Protein AF-A0A182EKR7-F1 (afdb_monomer_lite)

InterPro domains:
  IPR007258 Vps52 [PTHR14190] (17-186)
  IPR048319 Vps52, coiled-coil domain [PF04129] (52-185)

Sequence (216 aa):
MKDDYDIVDNTDDIGLDDISVRKAFESGIDLRQYSAELQEELRAAHLLAVKDCIDQAEKLAELHEEITSCDDAFAQLEEMLRSFQSELGTISSDMKRLQQQSIDISQQLQNRQKIRGELSQFVDDMVVSQNMIEAIVERDVGEREFLEQLHELQHKLQFLKAQEFRDAKATSDVHDVIENLKYKAGHGEDKRVATFKDFFFQKAVDKLSNSTRSTS

Foldseek 3Di:
DDDDDDDPPPPPPDDPVVVVVVVCVVVVHDVVVVVVVVVVVVVVVVVVVVVVVVVVVVVVVVVVVVVVVVVVVVVVVVVVVVVVVVVVVVVVVVVVVVVVVVVVVVVVVVVVVVVCVVVVVVCVLLDDDPQLVCLLQPPDPPDPSVVVSVVSLVSSVVVLVVCVVVPDVSSVVRVVVSVVSVVSNVVSVVVVVVVVVVVVVVVVVVVVVVVVVVPD

pLDDT: mean 79.97, std 15.48, range [40.38, 98.06]

Secondary structure (DSSP, 8-state):
-------------SSHHHHHHHHHHHTT--HHHHHHHHHHHHHHHHHHHHHHHHHHHHHHHHHHHHHHHHHHHHHHHHHHHHHHHHHHHHHHHHHHHHHHHHHHHHHHHHHHHHHHHHHHHHHHHHPPPHHHHHHHHHS-TTSHHHHHHHHHHHHHHHHHHHHTTS--HHHHHHHHHHHHHHHHHHHHHHHHHHHHHHHHHHHHHHHHHHHHTT--

Structure (mmCIF, N/CA/C/O backbone):
data_AF-A0A182EKR7-F1
#
_entry.id   AF-A0A182EKR7-F1
#
loop_
_atom_site.group_PDB
_atom_site.id
_atom_site.type_symbol
_atom_site.label_atom_id
_atom_site.label_alt_id
_atom_site.label_comp_id
_atom_site.label_asym_id
_atom_site.label_entity_id
_atom_site.label_seq_id
_atom_site.pdbx_PDB_ins_code
_atom_site.Cartn_x
_atom_site.Cartn_y
_atom_site.Cartn_z
_atom_site.occupancy
_atom_site.B_iso_or_equiv
_atom_site.auth_seq_id
_atom_site.auth_comp_id
_atom_site.auth_asym_id
_atom_site.auth_atom_id
_atom_site.pdbx_PDB_model_num
ATOM 1 N N . MET A 1 1 ? 14.381 34.818 -42.880 1.00 40.38 1 MET A N 1
ATOM 2 C CA . MET A 1 1 ? 15.710 35.342 -43.241 1.00 40.38 1 MET A CA 1
ATOM 3 C C . MET A 1 1 ? 16.137 34.603 -44.486 1.00 40.38 1 MET A C 1
ATOM 5 O O . MET A 1 1 ? 15.873 33.412 -44.583 1.00 40.38 1 MET A O 1
ATOM 9 N N . LYS A 1 2 ? 16.569 35.363 -45.482 1.00 44.94 2 LYS A N 1
ATOM 10 C CA . LYS A 1 2 ? 16.842 34.938 -46.847 1.00 44.94 2 LYS A CA 1
ATOM 11 C C . LYS A 1 2 ? 18.324 35.224 -47.007 1.00 44.94 2 LYS A C 1
ATOM 13 O O . LYS A 1 2 ? 18.677 36.394 -47.079 1.00 44.94 2 LYS A O 1
ATOM 18 N N . ASP A 1 3 ? 19.139 34.185 -46.915 1.00 50.53 3 ASP A N 1
ATOM 19 C CA . ASP A 1 3 ? 20.584 34.322 -47.017 1.00 50.53 3 ASP A CA 1
ATOM 20 C C . ASP A 1 3 ? 20.975 33.922 -48.438 1.00 50.53 3 ASP A C 1
ATOM 22 O O . ASP A 1 3 ? 20.971 32.747 -48.809 1.00 50.53 3 ASP A O 1
ATOM 26 N N . ASP A 1 4 ? 21.196 34.960 -49.244 1.00 46.59 4 ASP A N 1
ATOM 27 C CA . ASP A 1 4 ? 21.874 34.906 -50.530 1.00 46.59 4 ASP A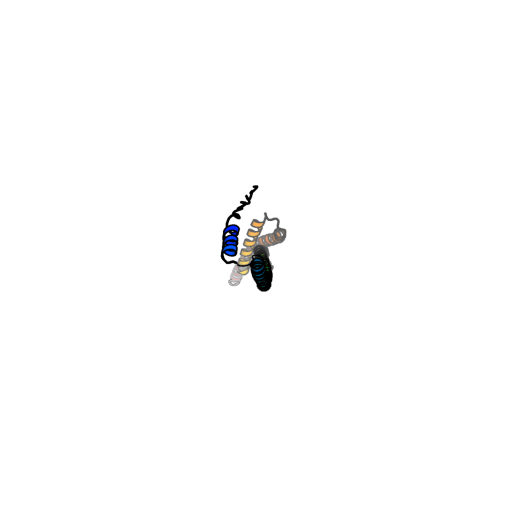 CA 1
ATOM 28 C C . ASP A 1 4 ? 23.328 34.477 -50.280 1.00 46.59 4 ASP A C 1
ATOM 30 O O . ASP A 1 4 ? 24.072 35.154 -49.569 1.00 46.59 4 ASP A O 1
ATOM 34 N N . TYR A 1 5 ? 23.737 33.348 -50.854 1.00 54.50 5 TYR A N 1
ATOM 35 C CA . TYR A 1 5 ? 25.151 33.025 -51.017 1.00 54.50 5 TYR A CA 1
ATOM 36 C C . TYR A 1 5 ? 25.576 33.476 -52.414 1.00 54.50 5 TYR A C 1
ATOM 38 O O . TYR A 1 5 ? 25.227 32.842 -53.411 1.00 54.50 5 TYR A O 1
ATOM 46 N N . ASP A 1 6 ? 26.322 34.580 -52.468 1.00 50.03 6 ASP A N 1
ATOM 47 C CA . ASP A 1 6 ? 27.056 35.024 -53.651 1.00 50.03 6 ASP A CA 1
ATOM 48 C C . ASP A 1 6 ? 28.075 33.949 -54.054 1.00 50.03 6 ASP A C 1
ATOM 50 O O . ASP A 1 6 ? 29.050 33.678 -53.349 1.00 50.03 6 ASP A O 1
ATOM 54 N N . ILE A 1 7 ? 27.849 33.333 -55.213 1.00 53.59 7 ILE A N 1
ATOM 55 C CA . ILE A 1 7 ? 28.855 32.529 -55.902 1.00 53.59 7 ILE A CA 1
ATOM 56 C C . ILE A 1 7 ? 29.824 33.521 -56.547 1.00 53.59 7 ILE A C 1
ATOM 58 O O . ILE A 1 7 ? 29.503 34.157 -57.549 1.00 53.59 7 ILE A O 1
ATOM 62 N N . VAL A 1 8 ? 31.002 33.673 -55.945 1.00 51.41 8 VAL A N 1
ATOM 63 C CA . VAL A 1 8 ? 32.121 34.395 -56.552 1.00 51.41 8 VAL A CA 1
ATOM 64 C C . VAL A 1 8 ? 32.646 33.544 -57.705 1.00 51.41 8 VAL A C 1
ATOM 66 O O . VAL A 1 8 ? 33.338 32.547 -57.499 1.00 51.41 8 VAL A O 1
ATOM 69 N N . ASP A 1 9 ? 32.276 33.940 -58.918 1.00 45.41 9 ASP A N 1
ATOM 70 C CA . ASP A 1 9 ? 32.867 33.479 -60.170 1.00 45.41 9 ASP A CA 1
ATOM 71 C C . ASP A 1 9 ? 34.315 33.989 -60.250 1.00 45.41 9 ASP A C 1
ATOM 73 O O . ASP A 1 9 ? 34.595 35.075 -60.753 1.00 45.41 9 ASP A O 1
ATOM 77 N N . ASN A 1 10 ? 35.246 33.234 -59.661 1.00 44.97 10 ASN A N 1
ATOM 78 C CA . ASN A 1 10 ? 36.677 33.422 -59.882 1.00 44.97 10 ASN A CA 1
ATOM 79 C C . ASN A 1 10 ? 37.060 32.735 -61.199 1.00 44.97 10 ASN A C 1
ATOM 81 O O . ASN A 1 10 ? 37.686 31.675 -61.203 1.00 44.97 10 ASN A O 1
ATOM 85 N N . THR A 1 11 ? 36.699 33.344 -62.328 1.00 52.22 11 THR A N 1
ATOM 86 C CA . THR A 1 11 ? 37.383 33.104 -63.604 1.00 52.22 11 THR A CA 1
ATOM 87 C C . THR A 1 11 ? 38.760 33.767 -63.575 1.00 52.22 11 THR A C 1
ATOM 89 O O . THR A 1 11 ? 38.974 34.798 -64.207 1.00 52.22 11 THR A O 1
ATOM 92 N N . ASP A 1 12 ? 39.695 33.159 -62.849 1.00 50.19 12 ASP A N 1
ATOM 93 C CA . ASP A 1 12 ? 41.133 33.359 -63.046 1.00 50.19 12 ASP A CA 1
ATOM 94 C C . ASP A 1 12 ? 41.677 32.149 -63.821 1.00 50.19 12 ASP A C 1
ATOM 96 O O . ASP A 1 12 ? 42.401 31.312 -63.288 1.00 50.19 12 ASP A O 1
ATOM 100 N N . ASP A 1 13 ? 41.293 32.038 -65.095 1.00 53.97 13 ASP A N 1
ATOM 101 C CA . ASP A 1 13 ? 41.843 31.045 -66.027 1.00 53.97 13 ASP A CA 1
ATOM 102 C C . ASP A 1 13 ? 42.212 31.686 -67.367 1.00 53.97 13 ASP A C 1
ATOM 104 O O . ASP A 1 13 ? 41.649 31.381 -68.413 1.00 53.97 13 ASP A O 1
ATOM 108 N N . ILE A 1 14 ? 43.135 32.653 -67.345 1.00 51.44 14 ILE A N 1
ATOM 109 C CA . ILE A 1 14 ? 43.790 33.134 -68.569 1.00 51.44 14 ILE A CA 1
ATOM 110 C C . ILE A 1 14 ? 45.243 33.493 -68.239 1.00 51.44 14 ILE A C 1
ATOM 112 O O . ILE A 1 14 ? 45.584 34.652 -68.008 1.00 51.44 14 ILE A O 1
ATOM 116 N N . GLY A 1 15 ? 46.130 32.496 -68.196 1.00 53.62 15 GLY A N 1
ATOM 117 C CA . GLY A 1 15 ? 47.571 32.776 -68.126 1.00 53.62 15 GLY A CA 1
ATOM 118 C C . GLY A 1 15 ? 48.501 31.579 -67.947 1.00 53.62 15 GLY A C 1
ATOM 119 O O . GLY A 1 15 ? 49.671 31.672 -68.313 1.00 53.62 15 GLY A O 1
ATOM 120 N N . LEU A 1 16 ? 48.011 30.453 -67.422 1.00 51.12 16 LEU A N 1
ATOM 121 C CA . LEU A 1 16 ? 48.841 29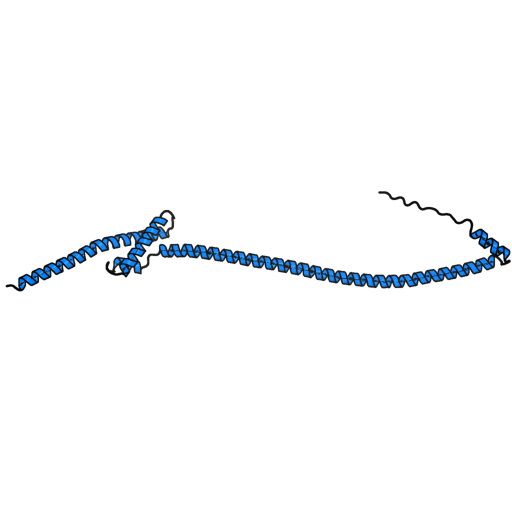.260 -67.192 1.00 51.12 16 LEU A CA 1
ATOM 122 C C . LEU A 1 16 ? 48.984 28.378 -68.445 1.00 51.12 16 LEU A C 1
ATOM 124 O O . LEU A 1 16 ? 50.054 27.803 -68.673 1.00 51.12 16 LEU A O 1
ATOM 128 N N . ASP A 1 17 ? 47.960 28.355 -69.300 1.00 57.84 17 ASP A N 1
ATOM 129 C CA . ASP A 1 17 ? 47.974 27.624 -70.573 1.00 57.84 17 ASP A CA 1
ATOM 130 C C . ASP A 1 17 ? 49.012 28.187 -71.558 1.00 57.84 17 ASP A C 1
ATOM 132 O O . ASP A 1 17 ? 49.757 27.440 -72.193 1.00 57.84 17 ASP A O 1
ATOM 136 N N . ASP A 1 18 ? 49.152 29.513 -71.632 1.00 62.19 18 ASP A N 1
ATOM 137 C CA . ASP A 1 18 ? 50.000 30.169 -72.636 1.00 62.19 18 ASP A CA 1
ATOM 138 C C . ASP A 1 18 ? 51.510 29.988 -72.347 1.00 62.19 18 ASP A C 1
ATOM 140 O O . ASP A 1 18 ? 52.332 29.912 -73.259 1.00 62.19 18 ASP A O 1
ATOM 144 N N . ILE A 1 19 ? 51.906 29.838 -71.077 1.00 65.38 19 ILE A N 1
ATOM 145 C CA . ILE A 1 19 ? 53.313 29.624 -70.679 1.00 65.38 19 ILE A CA 1
ATOM 146 C C . ILE A 1 19 ? 53.749 28.177 -70.953 1.00 65.38 19 ILE A C 1
ATOM 148 O O . ILE A 1 19 ? 54.862 27.930 -71.428 1.00 65.38 19 ILE A O 1
ATOM 152 N N . SER A 1 20 ? 52.863 27.219 -70.686 1.00 61.53 20 SER A N 1
ATOM 153 C CA . SER A 1 20 ? 53.127 25.786 -70.852 1.00 61.53 20 SER A CA 1
ATOM 154 C C . SER A 1 20 ? 53.193 25.400 -72.331 1.00 61.53 20 SER A C 1
ATOM 156 O O . SER A 1 20 ? 54.108 24.690 -72.756 1.00 61.53 20 SER A O 1
ATOM 158 N N . VAL A 1 21 ? 52.293 25.966 -73.140 1.00 63.41 21 VAL A N 1
ATOM 159 C CA . VAL A 1 21 ? 52.266 25.781 -74.595 1.00 63.41 21 VAL A CA 1
ATOM 160 C C . VAL A 1 21 ? 53.509 26.392 -75.256 1.00 63.41 21 VAL A C 1
ATOM 162 O O . VAL A 1 21 ? 54.118 25.757 -76.117 1.00 63.41 21 VAL A O 1
ATOM 165 N N . ARG A 1 22 ? 53.972 27.572 -74.815 1.00 63.16 22 ARG A N 1
ATOM 166 C CA . ARG A 1 22 ? 55.209 28.197 -75.334 1.00 63.16 22 ARG A CA 1
ATOM 167 C C . ARG A 1 22 ? 56.463 27.362 -75.060 1.00 63.16 22 ARG A C 1
ATOM 169 O O . ARG A 1 22 ? 57.297 27.210 -75.951 1.00 63.16 22 ARG A O 1
ATOM 176 N N . LYS A 1 23 ? 56.570 26.750 -73.877 1.00 64.94 23 LYS A N 1
ATOM 177 C CA . LYS A 1 23 ? 57.687 25.858 -73.514 1.00 64.94 23 LYS A CA 1
ATOM 178 C C . LYS A 1 23 ? 57.706 24.556 -74.337 1.00 64.94 23 LYS A C 1
ATOM 180 O O . LYS A 1 23 ? 58.779 24.018 -74.622 1.00 64.94 23 LYS A O 1
ATOM 185 N N . ALA A 1 24 ? 56.537 24.067 -74.760 1.00 62.25 24 ALA A N 1
ATOM 186 C CA . ALA A 1 24 ? 56.418 22.914 -75.657 1.00 62.25 24 ALA A CA 1
ATOM 187 C C . ALA A 1 24 ? 56.914 23.236 -77.083 1.00 62.25 24 ALA A C 1
ATOM 189 O O . ALA A 1 24 ? 57.594 22.420 -77.702 1.00 62.25 24 ALA A O 1
ATOM 190 N N . PHE A 1 25 ? 56.668 24.456 -77.577 1.00 59.16 25 PHE A N 1
ATOM 191 C CA . PHE A 1 25 ? 57.185 24.901 -78.877 1.00 59.16 25 PHE A CA 1
ATOM 192 C C . PHE A 1 25 ? 58.705 25.147 -78.877 1.00 59.16 25 PHE A C 1
ATOM 194 O O . PHE A 1 25 ? 59.369 24.817 -79.859 1.00 59.16 25 PHE A O 1
ATOM 201 N N . GLU A 1 26 ? 59.279 25.676 -77.789 1.00 65.56 26 GLU A N 1
ATOM 202 C CA . GLU A 1 26 ? 60.734 25.903 -77.668 1.00 65.56 26 GLU A CA 1
ATOM 203 C C . GLU A 1 26 ? 61.560 24.606 -77.573 1.00 65.56 26 GLU A C 1
ATOM 205 O O . GLU A 1 26 ? 62.743 24.603 -77.910 1.00 65.56 26 GLU A O 1
ATOM 210 N N . SER A 1 27 ? 60.950 23.496 -77.146 1.00 60.59 27 SER A N 1
ATOM 211 C CA . SER A 1 27 ? 61.621 22.196 -76.986 1.00 60.59 27 SER A CA 1
ATOM 212 C C . SER A 1 27 ? 61.560 21.292 -78.226 1.00 60.59 27 SER A C 1
ATOM 214 O O . SER A 1 27 ? 62.168 20.223 -78.228 1.00 60.59 27 SER A O 1
ATOM 216 N N . GLY A 1 28 ? 60.893 21.722 -79.306 1.00 60.03 28 GLY A N 1
ATOM 217 C CA . GLY A 1 28 ? 60.850 20.997 -80.585 1.00 60.03 28 GLY A CA 1
ATOM 218 C C . GLY A 1 28 ? 60.047 19.691 -80.558 1.00 60.03 28 GLY A C 1
ATOM 219 O O . GLY A 1 28 ? 60.184 18.872 -81.467 1.00 60.03 28 GLY A O 1
ATOM 220 N N . ILE A 1 29 ? 59.228 19.488 -79.525 1.00 64.19 29 ILE A N 1
ATOM 221 C CA . ILE A 1 29 ? 58.404 18.293 -79.336 1.00 64.19 29 ILE A CA 1
ATOM 222 C C . ILE A 1 29 ? 57.079 18.492 -80.086 1.00 64.19 29 ILE A C 1
ATOM 224 O O . ILE A 1 29 ? 56.447 19.543 -79.981 1.00 64.19 29 ILE A O 1
ATOM 228 N N . ASP A 1 30 ? 56.657 17.496 -80.871 1.00 72.38 30 ASP A N 1
ATOM 229 C CA . ASP A 1 30 ? 55.379 17.532 -81.592 1.00 72.38 30 ASP A CA 1
ATOM 230 C C . ASP A 1 30 ? 54.224 17.648 -80.583 1.00 72.38 30 ASP A C 1
ATOM 232 O O . ASP A 1 30 ? 54.030 16.766 -79.742 1.00 72.38 30 ASP A O 1
ATOM 236 N N . LEU A 1 31 ? 53.439 18.728 -80.678 1.00 68.94 31 LEU A N 1
ATOM 237 C CA . LEU A 1 31 ? 52.314 19.006 -79.779 1.00 68.94 31 LEU A CA 1
ATOM 238 C C . LEU A 1 31 ? 51.324 17.839 -79.697 1.00 68.94 31 LEU A C 1
ATOM 240 O O . LEU A 1 31 ? 50.667 17.666 -78.673 1.00 68.94 31 LEU A O 1
ATOM 244 N N . ARG A 1 32 ? 51.223 17.018 -80.748 1.00 73.81 32 ARG A N 1
ATOM 245 C CA . ARG A 1 32 ? 50.368 15.826 -80.741 1.00 73.81 32 ARG A CA 1
ATOM 246 C C . ARG A 1 32 ? 50.897 14.739 -79.811 1.00 73.81 32 ARG A C 1
ATOM 248 O O . ARG A 1 32 ? 50.106 14.116 -79.110 1.00 73.81 32 ARG A O 1
ATOM 255 N N . GLN A 1 33 ? 52.212 14.535 -79.777 1.00 77.12 33 GLN A N 1
ATOM 256 C CA . GLN A 1 33 ? 52.848 13.566 -78.881 1.00 77.12 33 GLN A CA 1
ATOM 257 C C . GLN A 1 33 ? 52.746 14.037 -77.429 1.00 77.12 33 GLN A C 1
ATOM 259 O O . GLN A 1 33 ? 52.309 13.270 -76.579 1.00 77.12 33 GLN A O 1
ATOM 264 N N . TYR A 1 34 ? 53.000 15.324 -77.176 1.00 77.31 34 TYR A N 1
ATOM 265 C CA . TYR A 1 34 ? 52.832 15.915 -75.847 1.00 77.31 34 TYR A CA 1
ATOM 266 C C . TYR A 1 34 ? 51.378 15.839 -75.349 1.00 77.31 34 TYR A C 1
ATOM 268 O O . TYR A 1 34 ? 51.133 15.478 -74.202 1.00 77.31 34 TYR A O 1
ATOM 276 N N . SER A 1 35 ? 50.392 16.095 -76.220 1.00 80.38 35 SER A N 1
ATOM 277 C CA . SER A 1 35 ? 48.974 15.938 -75.863 1.00 80.38 35 SER A CA 1
ATOM 278 C C . SER A 1 35 ? 48.597 14.490 -75.541 1.00 80.38 35 SER A C 1
ATOM 280 O O . SER A 1 35 ? 47.785 14.260 -74.652 1.00 80.38 35 SER A O 1
ATOM 282 N N . ALA A 1 36 ? 49.205 13.514 -76.225 1.00 83.69 36 ALA A N 1
ATOM 283 C CA . ALA A 1 36 ? 48.956 12.098 -75.982 1.00 83.69 36 ALA A CA 1
ATOM 284 C C . ALA A 1 36 ? 49.571 11.635 -74.652 1.00 83.69 36 ALA A C 1
ATOM 286 O O . ALA A 1 36 ? 48.924 10.906 -73.906 1.00 83.69 36 ALA A O 1
ATOM 287 N N . GLU A 1 37 ? 50.782 12.095 -74.329 1.00 84.25 37 GLU A N 1
ATOM 288 C CA . GLU A 1 37 ? 51.431 11.838 -73.037 1.00 84.25 37 GLU A CA 1
ATOM 289 C C . GLU A 1 37 ? 50.655 12.479 -71.880 1.00 84.25 37 GLU A C 1
ATOM 291 O O . GLU A 1 37 ? 50.353 11.802 -70.898 1.00 84.25 37 GLU A O 1
ATOM 296 N N . LEU A 1 38 ? 50.241 13.742 -72.029 1.00 84.94 38 LEU A N 1
ATOM 297 C CA . LEU A 1 38 ? 49.423 14.442 -71.036 1.00 84.94 38 LEU A CA 1
ATOM 298 C C . LEU A 1 38 ? 48.062 13.763 -70.836 1.00 84.94 38 LEU A C 1
ATOM 300 O O . LEU A 1 38 ? 47.574 13.650 -69.713 1.00 84.94 38 LEU A O 1
ATOM 304 N N . GLN A 1 39 ? 47.443 13.286 -71.918 1.00 85.31 39 GLN A N 1
ATOM 305 C CA . GLN A 1 39 ? 46.180 12.562 -71.845 1.00 85.31 39 GLN A CA 1
ATOM 306 C C . GLN A 1 39 ? 46.342 11.213 -71.130 1.00 85.31 39 GLN A C 1
ATOM 308 O O . GLN A 1 39 ? 45.451 10.831 -70.372 1.00 85.31 39 GLN A O 1
ATOM 313 N N . GLU A 1 40 ? 47.463 10.511 -71.317 1.00 89.31 40 GLU A N 1
ATOM 314 C CA . GLU A 1 40 ? 47.742 9.258 -70.606 1.00 89.31 40 GLU A CA 1
ATOM 315 C C . GLU A 1 40 ? 48.042 9.502 -69.119 1.00 89.31 40 GLU A C 1
ATOM 317 O O . GLU A 1 40 ? 47.539 8.769 -68.266 1.00 89.31 40 GLU A O 1
ATOM 322 N N . GLU A 1 41 ? 48.776 10.566 -68.783 1.00 89.00 41 GLU A N 1
ATOM 323 C CA . GLU A 1 41 ? 49.035 10.967 -67.395 1.00 89.00 41 GLU A CA 1
ATOM 324 C C . GLU A 1 41 ? 47.741 11.381 -66.677 1.00 89.00 41 GLU A C 1
ATOM 326 O O . GLU A 1 41 ? 47.464 10.917 -65.568 1.00 89.00 41 GLU A O 1
ATOM 331 N N . LEU A 1 42 ? 46.879 12.155 -67.346 1.00 90.62 42 LEU A N 1
ATOM 332 C CA . LEU A 1 42 ? 45.550 12.504 -66.842 1.00 90.62 42 LEU A CA 1
ATOM 333 C C . LEU A 1 42 ? 44.678 11.256 -66.652 1.00 90.62 42 LEU A C 1
ATOM 335 O O . LEU A 1 42 ? 43.984 11.126 -65.642 1.00 90.62 42 LEU A O 1
ATOM 339 N N . ARG A 1 43 ? 44.724 10.311 -67.598 1.00 92.06 43 ARG A N 1
ATOM 340 C CA . ARG A 1 43 ? 43.980 9.048 -67.510 1.00 92.06 43 ARG A CA 1
ATOM 341 C C . ARG A 1 43 ? 44.456 8.206 -66.328 1.00 92.06 43 ARG A C 1
ATOM 343 O O . ARG A 1 43 ? 43.623 7.636 -65.622 1.00 92.06 43 ARG A O 1
ATOM 350 N N . ALA A 1 44 ? 45.766 8.144 -66.098 1.00 92.38 44 ALA A N 1
ATOM 351 C CA . ALA A 1 44 ? 46.365 7.442 -64.971 1.00 92.38 44 ALA A CA 1
ATOM 352 C C . ALA A 1 44 ? 45.992 8.096 -63.631 1.00 92.38 44 ALA A C 1
ATOM 354 O O . ALA A 1 44 ? 45.557 7.395 -62.717 1.00 92.38 44 ALA A O 1
ATOM 355 N N . ALA A 1 45 ? 46.076 9.427 -63.534 1.00 91.31 45 ALA A N 1
ATOM 356 C CA . ALA A 1 45 ? 45.675 10.180 -62.347 1.00 91.31 45 ALA A CA 1
ATOM 357 C C . ALA A 1 45 ? 44.180 10.006 -62.036 1.00 91.31 45 ALA A C 1
ATOM 359 O O . ALA A 1 45 ? 43.805 9.776 -60.887 1.00 91.31 45 ALA A O 1
ATOM 360 N N . HIS A 1 46 ? 43.323 10.034 -63.059 1.00 88.38 46 HIS A N 1
ATOM 361 C CA . HIS A 1 46 ? 41.888 9.813 -62.896 1.00 88.38 46 HIS A CA 1
ATOM 362 C C . HIS A 1 46 ? 41.574 8.384 -62.430 1.00 88.38 46 HIS A C 1
ATOM 364 O O . HIS A 1 46 ? 40.773 8.192 -61.520 1.00 88.38 46 HIS A O 1
ATOM 370 N N . LEU A 1 47 ? 42.225 7.369 -63.010 1.00 91.31 47 LEU A N 1
ATOM 371 C CA . LEU A 1 47 ? 42.090 5.977 -62.561 1.00 91.31 47 LEU A CA 1
ATOM 372 C C . LEU A 1 47 ? 42.538 5.788 -61.107 1.00 91.31 47 LEU A C 1
ATOM 374 O O . LEU A 1 47 ? 41.887 5.051 -60.369 1.00 91.31 47 LEU A O 1
ATOM 378 N N . LEU A 1 48 ? 43.613 6.464 -60.695 1.00 92.06 48 LEU A N 1
ATOM 379 C CA . LEU A 1 48 ? 44.091 6.448 -59.314 1.00 92.06 48 LEU A CA 1
ATOM 380 C C . LEU A 1 48 ? 43.074 7.098 -58.364 1.00 92.06 48 LEU A C 1
ATOM 382 O O . LEU A 1 48 ? 42.727 6.500 -57.355 1.00 92.06 48 LEU A O 1
ATOM 386 N N . ALA A 1 49 ? 42.538 8.269 -58.718 1.00 89.94 49 ALA A N 1
ATOM 387 C CA . ALA A 1 49 ? 41.545 8.971 -57.906 1.00 89.94 49 ALA A CA 1
ATOM 388 C C . ALA A 1 49 ? 40.231 8.184 -57.769 1.00 89.94 49 ALA A C 1
ATOM 390 O O . ALA A 1 49 ? 39.660 8.115 -56.683 1.00 89.94 49 ALA A O 1
ATOM 391 N N . VAL A 1 50 ? 39.764 7.550 -58.851 1.00 89.88 50 VAL A N 1
ATOM 392 C CA . VAL A 1 50 ? 38.591 6.662 -58.810 1.00 89.88 50 VAL A CA 1
ATOM 393 C C . VAL A 1 50 ? 38.854 5.474 -57.889 1.00 89.88 50 VAL A C 1
ATOM 395 O O . VAL A 1 50 ? 37.990 5.128 -57.087 1.00 89.88 50 VAL A O 1
ATOM 398 N N . LYS A 1 51 ? 40.043 4.869 -57.974 1.00 88.81 51 LYS A N 1
ATOM 399 C CA . LYS A 1 51 ? 40.426 3.761 -57.100 1.00 88.81 51 LYS A CA 1
ATOM 400 C C . LYS A 1 51 ? 40.469 4.190 -55.631 1.00 88.81 51 LYS A C 1
ATOM 402 O O . LYS A 1 51 ? 39.845 3.534 -54.808 1.00 88.81 51 LYS A O 1
ATOM 407 N N . ASP A 1 52 ? 41.120 5.307 -55.316 1.00 89.38 52 ASP A N 1
ATOM 408 C CA . ASP A 1 52 ? 41.177 5.837 -53.950 1.00 89.38 52 ASP A CA 1
ATOM 409 C C . ASP A 1 52 ? 39.780 6.168 -53.410 1.00 89.38 52 ASP A C 1
ATOM 411 O O . ASP A 1 52 ? 39.496 5.921 -52.240 1.00 89.38 52 ASP A O 1
ATOM 415 N N . CYS A 1 53 ? 38.881 6.681 -54.255 1.00 87.25 53 CYS A N 1
ATOM 416 C CA . CYS A 1 53 ? 37.501 6.963 -53.870 1.00 87.25 53 CYS A CA 1
ATOM 417 C C . CYS A 1 53 ? 36.720 5.679 -53.541 1.00 87.25 53 CYS A C 1
ATOM 419 O O . CYS A 1 53 ? 35.985 5.649 -52.556 1.00 87.25 53 CYS A O 1
ATOM 421 N N . ILE A 1 54 ? 36.917 4.606 -54.315 1.00 88.12 54 ILE A N 1
ATOM 422 C CA . ILE A 1 54 ? 36.318 3.291 -54.043 1.00 88.12 54 ILE A CA 1
ATOM 423 C C . ILE A 1 54 ? 36.883 2.701 -52.742 1.00 88.12 54 ILE A C 1
ATOM 425 O O . ILE A 1 54 ? 36.110 2.303 -51.872 1.00 88.12 54 ILE A O 1
ATOM 429 N N . ASP A 1 55 ? 38.208 2.716 -52.569 1.00 87.81 55 ASP A N 1
ATOM 430 C CA . ASP A 1 55 ? 38.881 2.174 -51.381 1.00 87.81 55 ASP A CA 1
ATOM 431 C C . ASP A 1 55 ? 38.499 2.953 -50.101 1.00 87.81 55 ASP A C 1
ATOM 433 O O . ASP A 1 55 ? 38.420 2.392 -49.006 1.00 87.81 55 ASP A O 1
ATOM 437 N N . GLN A 1 56 ? 38.263 4.265 -50.206 1.00 89.69 56 GLN A N 1
ATOM 438 C CA . GLN A 1 56 ? 37.774 5.089 -49.094 1.00 89.69 56 GLN A CA 1
ATOM 439 C C . GLN A 1 56 ? 36.287 4.867 -48.806 1.00 89.69 56 GLN A C 1
ATOM 441 O O . GLN A 1 56 ? 35.890 4.916 -47.642 1.00 89.69 56 GLN A O 1
ATOM 446 N N . ALA A 1 57 ? 35.471 4.614 -49.832 1.00 91.31 57 ALA A N 1
ATOM 447 C CA . ALA A 1 57 ? 34.050 4.329 -49.660 1.00 91.31 57 ALA A CA 1
ATOM 448 C C . ALA A 1 57 ? 33.820 3.032 -48.868 1.00 91.31 57 ALA A C 1
ATOM 450 O O . ALA A 1 57 ? 32.934 2.998 -48.017 1.00 91.31 57 ALA A O 1
ATOM 451 N N . GLU A 1 58 ? 34.642 2.003 -49.090 1.00 88.69 58 GLU A N 1
ATOM 452 C CA . GLU A 1 58 ? 34.582 0.744 -48.334 1.00 88.69 58 GLU A CA 1
ATOM 453 C C . GLU A 1 58 ? 34.892 0.964 -46.846 1.00 88.69 58 GLU A C 1
ATOM 455 O O . GLU A 1 58 ? 34.091 0.609 -45.986 1.00 88.69 58 GLU A O 1
ATOM 460 N N . LYS A 1 59 ? 35.981 1.676 -46.532 1.00 90.12 59 LYS A N 1
ATOM 461 C CA . LYS A 1 59 ? 36.342 2.014 -45.141 1.00 90.12 59 LYS A CA 1
ATOM 462 C C . LYS A 1 59 ? 35.293 2.882 -44.446 1.00 90.12 59 LYS A C 1
ATOM 464 O O . LYS A 1 59 ? 35.068 2.746 -43.246 1.00 90.12 59 LYS A O 1
ATOM 469 N N . LEU A 1 60 ? 34.666 3.804 -45.179 1.00 91.88 60 LEU A N 1
ATOM 470 C CA . LEU A 1 60 ? 33.579 4.624 -44.645 1.00 91.88 60 LEU A CA 1
ATOM 471 C C . LEU A 1 60 ? 32.337 3.774 -44.345 1.00 91.88 60 LEU A C 1
ATOM 473 O O . LEU A 1 60 ? 31.666 4.026 -43.346 1.00 91.88 60 LEU A O 1
ATOM 477 N N . ALA A 1 61 ? 32.044 2.774 -45.181 1.00 92.50 61 ALA A N 1
ATOM 478 C CA . ALA A 1 61 ? 30.950 1.837 -44.951 1.00 92.50 61 ALA A CA 1
ATOM 479 C C . ALA A 1 61 ? 31.204 0.958 -43.715 1.00 92.50 61 ALA A C 1
ATOM 481 O O . ALA A 1 61 ? 30.309 0.840 -42.883 1.00 92.50 61 ALA A O 1
ATOM 482 N N . GLU A 1 62 ? 32.422 0.431 -43.548 1.00 93.75 62 GLU A N 1
ATOM 483 C CA . GLU A 1 62 ? 32.822 -0.321 -42.346 1.00 93.75 62 GLU A CA 1
ATOM 484 C C . GLU A 1 62 ? 32.665 0.525 -41.074 1.00 93.75 62 GLU A C 1
ATOM 486 O O . GLU A 1 62 ? 32.027 0.102 -40.112 1.00 93.75 62 GLU A O 1
ATOM 491 N N . LEU A 1 63 ? 33.167 1.766 -41.083 1.00 94.44 63 LEU A N 1
ATOM 492 C CA . LEU A 1 63 ? 33.020 2.674 -39.943 1.00 94.44 63 LEU A CA 1
ATOM 493 C C . LEU A 1 63 ? 31.547 2.984 -39.642 1.00 94.44 63 LEU A C 1
ATOM 495 O O . LEU A 1 63 ? 31.151 3.065 -38.481 1.00 94.44 63 LEU A O 1
ATOM 499 N N . HIS A 1 64 ? 30.727 3.173 -40.677 1.00 95.25 64 HIS A N 1
ATOM 500 C CA . HIS A 1 64 ? 29.296 3.396 -40.500 1.00 95.25 64 HIS A CA 1
ATOM 501 C C . HIS A 1 64 ? 28.614 2.174 -39.870 1.00 95.25 64 HIS A C 1
ATOM 503 O O . HIS A 1 64 ? 27.742 2.340 -39.017 1.00 95.25 64 HIS A O 1
ATOM 509 N N . GLU A 1 65 ? 28.999 0.957 -40.256 1.00 95.56 65 GLU A N 1
ATOM 510 C CA . GLU A 1 65 ? 28.493 -0.278 -39.651 1.00 95.56 65 GLU A CA 1
ATOM 511 C C . GLU A 1 65 ? 28.879 -0.374 -38.167 1.00 95.56 65 GLU A C 1
ATOM 513 O O . GLU A 1 65 ? 28.016 -0.645 -37.331 1.00 95.56 65 GLU A O 1
ATOM 518 N N . GLU A 1 66 ? 30.126 -0.050 -37.807 1.00 96.25 66 GLU A N 1
ATOM 519 C CA . GLU A 1 66 ? 30.567 -0.007 -36.405 1.00 96.25 66 GLU A CA 1
ATOM 520 C C . GLU A 1 66 ? 29.804 1.038 -35.578 1.00 96.25 66 GLU A C 1
ATOM 522 O O . GLU A 1 66 ? 29.359 0.741 -34.466 1.00 96.25 66 GLU A O 1
ATOM 527 N N . ILE A 1 67 ? 29.613 2.249 -36.117 1.00 95.94 67 ILE A N 1
ATOM 528 C CA . ILE A 1 67 ? 28.825 3.305 -35.463 1.00 95.94 67 ILE A CA 1
ATOM 529 C C . ILE A 1 67 ? 27.380 2.842 -35.271 1.00 95.94 67 ILE A C 1
ATOM 531 O O . ILE A 1 67 ? 26.846 2.965 -34.172 1.00 95.94 67 ILE A O 1
ATOM 535 N N . THR A 1 68 ? 26.779 2.242 -36.299 1.00 96.56 68 THR A N 1
ATOM 536 C CA . THR A 1 68 ? 25.405 1.725 -36.227 1.00 96.56 68 THR A CA 1
ATOM 537 C C . THR A 1 68 ? 25.291 0.634 -35.163 1.00 96.56 68 THR A C 1
ATOM 539 O O . THR A 1 68 ? 24.376 0.658 -34.345 1.00 96.56 68 THR A O 1
ATOM 542 N N . SER A 1 69 ? 26.263 -0.280 -35.095 1.00 96.56 69 SER A N 1
ATOM 543 C CA . SER A 1 69 ? 26.297 -1.309 -34.054 1.00 96.56 69 SER A CA 1
ATOM 544 C C . SER A 1 69 ? 26.444 -0.716 -32.649 1.00 96.56 69 SER A C 1
ATOM 546 O O . SER A 1 69 ? 25.915 -1.285 -31.690 1.00 96.56 69 SER A O 1
ATOM 548 N N . CYS A 1 70 ? 27.175 0.391 -32.499 1.00 96.69 70 CYS A N 1
ATOM 549 C CA . CYS A 1 70 ? 27.290 1.088 -31.221 1.00 96.69 70 CYS A CA 1
ATOM 550 C C . CYS A 1 70 ? 25.973 1.775 -30.841 1.00 96.69 70 CYS A C 1
ATOM 552 O O . CYS A 1 70 ? 25.553 1.672 -29.688 1.00 96.69 70 CYS A O 1
ATOM 554 N N . ASP A 1 71 ? 25.300 2.418 -31.796 1.00 96.75 71 ASP A N 1
ATOM 555 C CA . ASP A 1 71 ? 23.986 3.031 -31.589 1.00 96.75 71 ASP A CA 1
ATOM 556 C C . ASP A 1 71 ? 22.937 1.984 -31.187 1.00 96.75 71 ASP A C 1
ATOM 558 O O . ASP A 1 71 ? 22.186 2.204 -30.236 1.00 96.75 71 ASP A O 1
ATOM 562 N N . ASP A 1 72 ? 22.946 0.805 -31.813 1.00 96.75 72 ASP A N 1
ATOM 563 C CA . ASP A 1 72 ? 22.071 -0.311 -31.440 1.00 96.75 72 ASP A CA 1
ATOM 564 C C . ASP A 1 72 ? 22.337 -0.800 -30.006 1.00 96.75 72 ASP A C 1
ATOM 566 O O . ASP A 1 72 ? 21.403 -1.116 -29.260 1.00 96.75 72 ASP A O 1
ATOM 570 N N . ALA A 1 73 ? 23.604 -0.846 -29.584 1.00 96.12 73 ALA A N 1
ATOM 571 C CA . ALA A 1 73 ? 23.963 -1.198 -28.212 1.00 96.12 73 ALA A CA 1
ATOM 572 C C . ALA A 1 73 ? 23.502 -0.126 -27.207 1.00 96.12 73 ALA A C 1
ATOM 574 O O . ALA A 1 73 ? 23.002 -0.463 -26.128 1.00 96.12 73 ALA A O 1
ATOM 575 N N . PHE A 1 74 ? 23.619 1.160 -27.555 1.00 97.06 74 PHE A N 1
ATOM 576 C CA . PHE A 1 74 ? 23.107 2.252 -26.726 1.00 97.06 74 PHE A CA 1
ATOM 577 C C . PHE A 1 74 ? 21.582 2.247 -26.640 1.00 97.06 74 PHE A C 1
ATOM 579 O O . PHE A 1 74 ? 21.048 2.446 -25.548 1.00 97.06 74 PHE A O 1
ATOM 586 N N . ALA A 1 75 ? 20.882 1.954 -27.736 1.00 96.94 75 ALA A N 1
ATOM 587 C CA . ALA A 1 75 ? 19.429 1.830 -27.749 1.00 96.94 75 ALA A CA 1
ATOM 588 C C . ALA A 1 75 ? 18.951 0.709 -26.810 1.00 96.94 75 ALA A C 1
ATOM 590 O O . ALA A 1 75 ? 18.036 0.917 -26.010 1.00 96.94 75 ALA A O 1
ATOM 591 N N . GLN A 1 76 ? 19.619 -0.449 -26.829 1.00 97.00 76 GLN A N 1
ATOM 592 C CA . GLN A 1 76 ? 19.326 -1.556 -25.910 1.00 97.00 76 GLN A CA 1
ATOM 593 C C . GLN A 1 76 ? 19.582 -1.181 -24.444 1.00 97.00 76 GLN A C 1
ATOM 595 O O . GLN A 1 76 ? 18.782 -1.508 -23.563 1.00 97.00 76 GLN A O 1
ATOM 600 N N . LEU A 1 77 ? 20.685 -0.479 -24.165 1.00 97.19 77 LEU A N 1
ATOM 601 C CA . LEU A 1 77 ? 20.986 0.006 -22.818 1.00 97.19 77 LEU A CA 1
ATOM 602 C C . LEU A 1 77 ? 19.920 1.003 -22.341 1.00 97.19 77 LEU A C 1
ATOM 604 O O . LEU A 1 77 ? 19.470 0.931 -21.197 1.00 97.19 77 LEU A O 1
ATOM 608 N N . GLU A 1 78 ? 19.507 1.926 -23.208 1.00 96.94 78 GLU A N 1
ATOM 609 C CA . GLU A 1 78 ? 18.475 2.909 -22.894 1.00 96.94 78 GLU A CA 1
ATOM 610 C C . GLU A 1 78 ? 17.136 2.231 -22.592 1.00 96.94 78 GLU A C 1
ATOM 612 O O . GLU A 1 78 ? 16.499 2.559 -21.589 1.00 96.94 78 GLU A O 1
ATOM 617 N N . GLU A 1 79 ? 16.719 1.267 -23.413 1.00 97.38 79 GLU A N 1
ATOM 618 C CA . GLU A 1 79 ? 15.491 0.505 -23.186 1.00 97.38 79 GLU A CA 1
ATOM 619 C C . GLU A 1 79 ? 15.527 -0.220 -21.835 1.00 97.38 79 GLU A C 1
ATOM 621 O O . GLU A 1 79 ? 14.579 -0.126 -21.048 1.00 97.38 79 GLU A O 1
ATOM 626 N N . MET A 1 80 ? 16.654 -0.858 -21.510 1.00 96.75 80 MET A N 1
ATOM 627 C CA . MET A 1 80 ? 16.852 -1.516 -20.221 1.00 96.75 80 MET A CA 1
ATOM 628 C C . MET A 1 80 ? 16.746 -0.525 -19.052 1.00 96.75 80 MET A C 1
ATOM 630 O O . MET A 1 80 ? 16.047 -0.791 -18.073 1.00 96.75 80 MET A O 1
ATOM 634 N N . LEU A 1 81 ? 17.397 0.638 -19.146 1.00 97.50 81 LEU A N 1
ATOM 635 C CA . LEU A 1 81 ? 17.340 1.671 -18.107 1.00 97.50 81 LEU A CA 1
ATOM 636 C C . LEU A 1 81 ? 15.934 2.261 -17.954 1.00 97.50 81 LEU A C 1
ATOM 638 O O . LEU A 1 81 ? 15.489 2.492 -16.827 1.00 97.50 81 LEU A O 1
ATOM 642 N N . ARG A 1 82 ? 15.206 2.459 -19.058 1.00 97.12 82 ARG A N 1
ATOM 643 C CA . ARG A 1 82 ? 13.799 2.884 -19.033 1.00 97.12 82 ARG A CA 1
ATOM 644 C C . ARG A 1 82 ? 12.914 1.838 -18.354 1.00 97.12 82 ARG A C 1
ATOM 646 O O . ARG A 1 82 ? 12.062 2.216 -17.547 1.00 97.12 82 ARG A O 1
ATOM 653 N N . SER A 1 83 ? 13.137 0.545 -18.612 1.00 97.38 83 SER A N 1
ATOM 654 C CA . SER A 1 83 ? 12.434 -0.539 -17.908 1.00 97.38 83 SER A CA 1
ATOM 655 C C . SER A 1 83 ? 12.712 -0.485 -16.409 1.00 97.38 83 SER A C 1
ATOM 657 O O . SER A 1 83 ? 11.773 -0.406 -15.617 1.00 97.38 83 SER A O 1
ATOM 659 N N . PHE A 1 84 ? 13.985 -0.403 -16.007 1.00 97.12 84 PHE A N 1
ATOM 660 C CA . PHE A 1 84 ? 14.359 -0.293 -14.594 1.00 97.12 84 PHE A CA 1
ATOM 661 C C . PHE A 1 84 ? 13.737 0.928 -13.914 1.00 97.12 84 PHE A C 1
ATOM 663 O O . PHE A 1 84 ? 13.240 0.828 -12.792 1.00 97.12 84 PHE A O 1
ATOM 670 N N . GLN A 1 85 ? 13.720 2.082 -14.583 1.00 96.88 85 GLN A N 1
ATOM 671 C CA . GLN A 1 85 ? 13.072 3.283 -14.061 1.00 96.88 85 GLN A CA 1
ATOM 672 C C . GLN A 1 85 ? 11.565 3.064 -13.854 1.00 96.88 85 GLN A C 1
ATOM 674 O O . GLN A 1 85 ? 11.025 3.456 -12.817 1.00 96.88 85 GLN A O 1
ATOM 679 N N . SER A 1 86 ? 10.888 2.441 -14.821 1.00 97.25 86 SER A N 1
ATOM 680 C CA . SER A 1 86 ? 9.457 2.134 -14.741 1.00 97.25 86 SER A CA 1
ATOM 681 C C . SER A 1 86 ? 9.144 1.154 -13.604 1.00 97.25 86 SER A C 1
ATOM 683 O O . SER A 1 86 ? 8.225 1.377 -12.808 1.00 97.25 86 SER A O 1
ATOM 685 N N . GLU A 1 87 ? 9.948 0.099 -13.470 1.00 97.12 87 GLU A N 1
ATOM 686 C CA . GLU A 1 87 ? 9.825 -0.896 -12.403 1.00 97.12 87 GLU A CA 1
ATOM 687 C C . GLU A 1 87 ? 10.036 -0.264 -11.024 1.00 97.12 87 GLU A C 1
ATOM 689 O O . GLU A 1 87 ? 9.206 -0.439 -10.131 1.00 97.12 87 GLU A O 1
ATOM 694 N N . LEU A 1 88 ? 11.080 0.555 -10.855 1.00 97.00 88 LEU A N 1
ATOM 695 C CA . LEU A 1 88 ? 11.314 1.300 -9.615 1.00 97.00 88 LEU A CA 1
ATOM 696 C C . LEU A 1 88 ? 10.183 2.289 -9.314 1.00 97.00 88 LEU A C 1
ATOM 698 O O . LEU A 1 88 ? 9.794 2.439 -8.154 1.00 97.00 88 LEU A O 1
ATOM 702 N N . GLY A 1 89 ? 9.625 2.940 -10.337 1.00 96.88 89 GLY A N 1
ATOM 703 C CA . GLY A 1 89 ? 8.456 3.808 -10.195 1.00 96.88 89 GLY A CA 1
ATOM 704 C C . GLY A 1 89 ? 7.235 3.047 -9.676 1.00 96.88 89 GLY A C 1
ATOM 705 O O . GLY A 1 89 ? 6.562 3.504 -8.748 1.00 96.88 89 GLY A O 1
ATOM 706 N N . THR A 1 90 ? 7.000 1.852 -10.217 1.00 97.25 90 THR A N 1
ATOM 707 C CA . THR A 1 90 ? 5.903 0.963 -9.813 1.00 97.25 90 THR A CA 1
ATOM 708 C C . THR A 1 90 ? 6.098 0.467 -8.380 1.00 97.25 90 THR A C 1
ATOM 710 O O . THR A 1 90 ? 5.215 0.661 -7.545 1.00 97.25 90 THR A O 1
ATOM 713 N N . ILE A 1 91 ? 7.283 -0.061 -8.051 1.00 97.56 91 ILE A N 1
ATOM 714 C CA . ILE A 1 91 ? 7.629 -0.535 -6.701 1.00 97.56 91 ILE A CA 1
ATOM 715 C C . ILE A 1 91 ? 7.515 0.598 -5.675 1.00 97.56 91 ILE A C 1
ATOM 717 O O . ILE A 1 91 ? 6.973 0.403 -4.589 1.00 97.56 91 ILE A O 1
ATOM 721 N N . SER A 1 92 ? 7.993 1.800 -6.010 1.00 97.62 92 SER A N 1
ATOM 722 C CA . SER A 1 92 ? 7.891 2.974 -5.137 1.00 97.62 92 SER A CA 1
ATOM 723 C C . SER A 1 92 ? 6.435 3.370 -4.887 1.00 97.62 92 SER A C 1
ATOM 725 O O . SER A 1 92 ? 6.058 3.673 -3.752 1.00 97.62 92 SER A O 1
ATOM 727 N N . SER A 1 93 ? 5.590 3.322 -5.921 1.00 97.19 93 SER A N 1
ATOM 728 C CA . SER A 1 93 ? 4.156 3.593 -5.789 1.00 97.19 93 SER A CA 1
ATOM 729 C C . SER A 1 93 ? 3.457 2.548 -4.916 1.00 97.19 93 SER A C 1
ATOM 731 O O . SER A 1 93 ? 2.720 2.903 -3.994 1.00 97.19 93 SER A O 1
ATOM 733 N N . ASP A 1 94 ? 3.755 1.264 -5.118 1.00 97.56 94 ASP A N 1
ATOM 734 C CA . ASP A 1 94 ? 3.213 0.184 -4.294 1.00 97.56 94 ASP A CA 1
ATOM 735 C C . ASP A 1 94 ? 3.672 0.268 -2.839 1.00 97.56 94 ASP A C 1
ATOM 737 O O . ASP A 1 94 ? 2.867 0.088 -1.923 1.00 97.56 94 ASP A O 1
ATOM 741 N N . MET A 1 95 ? 4.938 0.612 -2.602 1.00 97.31 95 MET A N 1
ATOM 742 C CA . MET A 1 95 ? 5.461 0.828 -1.257 1.00 97.31 95 MET A CA 1
ATOM 743 C C . MET A 1 95 ? 4.735 1.983 -0.560 1.00 97.31 95 MET A C 1
ATOM 745 O O . MET A 1 95 ? 4.318 1.833 0.589 1.00 97.31 95 MET A O 1
ATOM 749 N N . LYS A 1 96 ? 4.510 3.104 -1.258 1.00 97.00 96 LYS A N 1
ATOM 750 C CA . LYS A 1 96 ? 3.715 4.227 -0.731 1.00 97.00 96 LYS A CA 1
ATOM 751 C C . LYS A 1 96 ? 2.279 3.811 -0.430 1.00 97.00 96 LYS A C 1
ATOM 753 O O . LYS A 1 96 ? 1.749 4.162 0.621 1.00 97.00 96 LYS A O 1
ATOM 758 N N . ARG A 1 97 ? 1.654 3.030 -1.314 1.00 97.75 97 ARG A N 1
ATOM 759 C CA . ARG A 1 97 ? 0.295 2.513 -1.114 1.00 97.75 97 ARG A CA 1
ATOM 760 C C . ARG A 1 97 ? 0.210 1.618 0.122 1.00 97.75 97 ARG A C 1
ATOM 762 O O . ARG A 1 97 ? -0.697 1.799 0.928 1.00 97.75 97 ARG A O 1
ATOM 769 N N . LEU A 1 98 ? 1.150 0.688 0.301 1.00 97.62 98 LEU A N 1
ATOM 770 C CA . LEU A 1 98 ? 1.205 -0.185 1.479 1.00 97.62 98 LEU A CA 1
ATOM 771 C C . LEU A 1 98 ? 1.447 0.605 2.770 1.00 97.62 98 LEU A C 1
ATOM 773 O O . LEU A 1 98 ? 0.803 0.336 3.783 1.00 97.62 98 LEU A O 1
ATOM 777 N N . GLN A 1 99 ? 2.330 1.606 2.735 1.00 97.25 99 GLN A N 1
ATOM 778 C CA . GLN A 1 99 ? 2.551 2.500 3.873 1.00 97.25 99 GLN A CA 1
ATOM 779 C C . GLN A 1 99 ? 1.274 3.258 4.245 1.00 97.25 99 GLN A C 1
ATOM 781 O O . GLN A 1 99 ? 0.904 3.273 5.419 1.00 97.25 99 GLN A O 1
ATOM 786 N N . GLN A 1 100 ? 0.563 3.815 3.261 1.00 97.50 100 GLN A N 1
ATOM 787 C CA . GLN A 1 100 ? -0.704 4.502 3.505 1.00 97.50 100 GLN A CA 1
ATOM 788 C C . GLN A 1 100 ? -1.746 3.555 4.109 1.00 97.50 100 GLN A C 1
ATOM 790 O O . GLN A 1 100 ? -2.344 3.874 5.132 1.00 97.50 100 GLN A O 1
ATOM 795 N N . GLN A 1 101 ? -1.894 2.349 3.552 1.00 97.94 101 GLN A N 1
ATOM 796 C CA . GLN A 1 101 ? -2.794 1.331 4.101 1.00 97.94 101 GLN A CA 1
ATOM 797 C C . GLN A 1 101 ? -2.448 0.976 5.554 1.00 97.94 101 GLN A C 1
ATOM 799 O O . GLN A 1 101 ? -3.343 0.833 6.386 1.00 97.94 101 GLN A O 1
ATOM 804 N N . SER A 1 102 ? -1.159 0.865 5.887 1.00 97.75 102 SER A N 1
ATOM 805 C CA . SER A 1 102 ? -0.721 0.603 7.260 1.00 97.75 102 SER A CA 1
ATOM 806 C C . SER A 1 102 ? -1.084 1.745 8.213 1.00 97.75 102 SER A C 1
ATOM 808 O O . SER A 1 102 ? -1.478 1.483 9.352 1.00 97.75 102 SER A O 1
ATOM 810 N N . ILE A 1 103 ? -0.951 2.998 7.774 1.00 97.94 103 ILE A N 1
ATOM 811 C CA . ILE A 1 103 ? -1.333 4.176 8.564 1.00 97.94 103 ILE A CA 1
ATOM 812 C C . ILE A 1 103 ? -2.845 4.181 8.795 1.00 97.94 103 ILE A C 1
ATOM 814 O O . ILE A 1 103 ? -3.284 4.324 9.937 1.00 97.94 103 ILE A O 1
ATOM 818 N N . ASP A 1 104 ? -3.631 3.943 7.746 1.00 98.06 104 A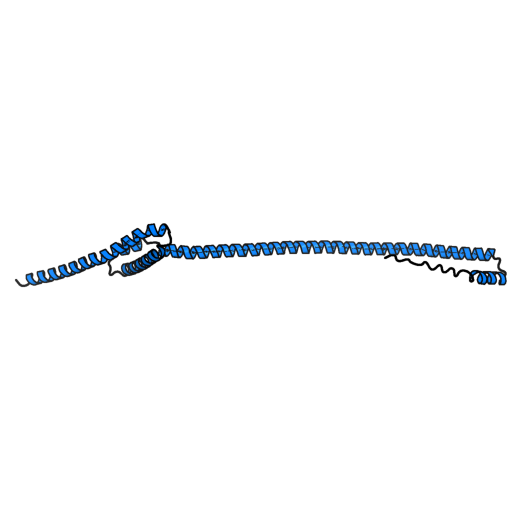SP A N 1
ATOM 819 C CA . ASP A 1 104 ? -5.092 3.937 7.819 1.00 98.06 104 ASP A CA 1
ATOM 820 C C . ASP A 1 104 ? -5.596 2.855 8.789 1.00 98.06 104 ASP A C 1
ATOM 822 O O . ASP A 1 104 ? -6.439 3.122 9.648 1.00 98.06 104 ASP A O 1
ATOM 826 N N . ILE A 1 105 ? -5.044 1.638 8.710 1.00 97.06 105 ILE A N 1
ATOM 827 C CA . ILE A 1 105 ? -5.387 0.538 9.626 1.00 97.06 105 ILE A CA 1
ATOM 828 C C . ILE A 1 105 ? -5.005 0.889 11.067 1.00 97.06 105 ILE A C 1
ATOM 830 O O . ILE A 1 105 ? -5.796 0.663 11.985 1.00 97.06 105 ILE A O 1
ATOM 834 N N . SER A 1 106 ? -3.816 1.459 11.277 1.00 97.56 106 SER A N 1
ATOM 835 C CA . SER A 1 106 ? -3.362 1.882 12.606 1.00 97.56 106 SER A CA 1
ATOM 836 C C . SER A 1 106 ? -4.306 2.923 13.212 1.00 97.56 106 SER A C 1
ATOM 838 O O . SER A 1 106 ? -4.742 2.786 14.357 1.00 97.56 106 SER A O 1
ATOM 840 N N . GLN A 1 107 ? -4.721 3.913 12.420 1.00 97.62 107 GLN A N 1
ATOM 841 C CA . GLN A 1 107 ? -5.671 4.931 12.855 1.00 97.62 107 GLN A CA 1
ATOM 842 C C . GLN A 1 107 ? -7.046 4.330 13.178 1.00 97.62 107 GLN A C 1
ATOM 844 O O . GLN A 1 107 ? -7.639 4.645 14.212 1.00 97.62 107 GLN A O 1
ATOM 849 N N . GLN A 1 108 ? -7.554 3.426 12.335 1.00 97.50 108 GLN A N 1
ATOM 850 C CA . GLN A 1 108 ? -8.811 2.723 12.600 1.00 97.50 108 GLN A CA 1
ATOM 851 C C . GLN A 1 108 ? -8.749 1.912 13.900 1.00 97.50 108 GLN A C 1
ATOM 853 O O . GLN A 1 108 ? -9.711 1.913 14.675 1.00 97.50 108 GLN A O 1
ATOM 858 N N . LEU A 1 109 ? -7.624 1.245 14.165 1.00 97.38 109 LEU A N 1
ATOM 859 C CA . LEU A 1 109 ? -7.405 0.500 15.400 1.00 97.38 109 LEU A CA 1
ATOM 860 C C . LEU A 1 109 ? -7.399 1.432 16.618 1.00 97.38 109 LEU A C 1
ATOM 862 O O . LEU A 1 109 ? -8.098 1.150 17.591 1.00 97.38 109 LEU A O 1
ATOM 866 N N . GLN A 1 110 ? -6.667 2.546 16.553 1.00 96.94 110 GLN A N 1
ATOM 867 C CA . GLN A 1 110 ? -6.618 3.540 17.629 1.00 96.94 110 GLN A CA 1
ATOM 868 C C . GLN A 1 110 ? -8.003 4.124 17.926 1.00 96.94 110 GLN A C 1
ATOM 870 O O . GLN A 1 110 ? -8.405 4.193 19.088 1.00 96.94 110 GLN A O 1
ATOM 875 N N . ASN A 1 111 ? -8.778 4.458 16.890 1.00 96.25 111 ASN A N 1
ATOM 876 C CA . ASN A 1 111 ? -10.152 4.935 17.046 1.00 96.25 111 ASN A CA 1
ATOM 877 C C . ASN A 1 111 ? -11.030 3.891 17.750 1.00 96.25 111 ASN A C 1
ATOM 879 O O . ASN A 1 111 ? -11.740 4.217 18.702 1.00 96.25 111 ASN A O 1
ATOM 883 N N . ARG A 1 112 ? -10.950 2.619 17.333 1.00 96.50 112 ARG A N 1
ATOM 884 C CA . ARG A 1 112 ? -11.689 1.522 17.977 1.00 96.50 112 ARG A CA 1
ATOM 885 C C . ARG A 1 112 ? -11.266 1.312 19.427 1.00 96.50 112 ARG A C 1
ATOM 887 O O . ARG A 1 112 ? -12.128 1.079 20.264 1.00 96.50 112 ARG A O 1
ATOM 894 N N . GLN A 1 113 ? -9.974 1.396 19.739 1.00 95.94 113 GLN A N 1
ATOM 895 C CA . GLN A 1 113 ? -9.475 1.267 21.110 1.00 95.94 113 GLN A CA 1
ATOM 896 C C . GLN A 1 113 ? -9.955 2.412 21.999 1.00 95.94 113 GLN A C 1
ATOM 898 O O . GLN A 1 113 ? -10.400 2.154 23.114 1.00 95.94 113 GLN A O 1
ATOM 903 N N . LYS A 1 114 ? -9.927 3.650 21.494 1.00 95.19 114 LYS A N 1
ATOM 904 C CA . LYS A 1 114 ? -10.429 4.818 22.219 1.00 95.19 114 LYS A CA 1
ATOM 905 C C . LYS A 1 114 ? -11.914 4.668 22.547 1.00 95.19 114 LYS A C 1
ATOM 907 O O . LYS A 1 114 ? -12.289 4.764 23.710 1.00 95.19 114 LYS A O 1
ATOM 912 N N . ILE A 1 115 ? -12.730 4.332 21.544 1.00 95.50 115 ILE A N 1
ATOM 913 C CA . ILE A 1 115 ? -14.168 4.097 21.734 1.00 95.50 115 ILE A CA 1
ATOM 914 C C . ILE A 1 115 ? -14.403 2.926 22.691 1.00 95.50 115 ILE A C 1
ATOM 916 O O . ILE A 1 115 ? -15.249 3.022 23.571 1.00 95.50 115 ILE A O 1
ATOM 920 N N . ARG A 1 116 ? -13.650 1.824 22.561 1.00 94.75 116 ARG A N 1
ATOM 921 C CA . ARG A 1 116 ? -13.768 0.678 23.473 1.00 94.75 116 ARG A CA 1
ATOM 922 C C . ARG A 1 116 ? -13.445 1.069 24.912 1.00 94.75 116 ARG A C 1
ATOM 924 O O . ARG A 1 116 ? -14.121 0.588 25.807 1.00 94.75 116 ARG A O 1
ATOM 931 N N . GLY A 1 117 ? -12.430 1.903 25.135 1.00 93.06 117 GLY A N 1
ATOM 932 C CA . GLY A 1 117 ? -12.070 2.395 26.465 1.00 93.06 117 GLY A CA 1
ATOM 933 C C . GLY A 1 117 ? -13.186 3.234 27.080 1.00 93.06 117 GLY A C 1
ATOM 934 O O . GLY A 1 117 ? -13.647 2.922 28.173 1.00 93.06 117 GLY A O 1
ATOM 935 N N . GLU A 1 118 ? -13.673 4.232 26.338 1.00 90.94 118 GLU A N 1
ATOM 936 C CA . GLU A 1 118 ? -14.782 5.091 26.776 1.00 90.94 118 GLU A CA 1
ATOM 937 C C . GLU A 1 118 ? -16.063 4.281 27.035 1.00 90.94 118 GLU A C 1
ATOM 939 O O . GLU A 1 118 ? -16.728 4.473 28.052 1.00 90.94 118 GLU A O 1
ATOM 944 N N . LEU A 1 119 ? -16.390 3.329 26.154 1.00 90.94 119 LEU A N 1
ATOM 945 C CA . LEU A 1 119 ? -17.569 2.477 26.302 1.00 90.94 119 LEU A CA 1
ATOM 946 C C . LEU A 1 119 ? -17.425 1.475 27.453 1.00 90.94 119 LEU A C 1
ATOM 948 O O . LEU A 1 119 ? -18.398 1.243 28.159 1.00 90.94 119 LEU A O 1
ATOM 952 N N . SER A 1 120 ? -16.241 0.887 27.654 1.00 93.00 120 SER A N 1
ATOM 953 C CA . SER A 1 120 ? -15.987 -0.027 28.777 1.00 93.00 120 SER A CA 1
ATOM 954 C C . SER A 1 120 ? -16.181 0.696 30.098 1.00 93.00 120 SER A C 1
ATOM 956 O O . SER A 1 120 ? -16.945 0.220 30.925 1.00 93.00 120 SER A O 1
ATOM 958 N N . GLN A 1 121 ? -15.577 1.879 30.250 1.00 89.31 121 GLN A N 1
ATOM 959 C CA . GLN A 1 121 ? -15.747 2.690 31.452 1.00 89.31 121 GLN A CA 1
ATOM 960 C C . GLN A 1 121 ? -17.223 3.032 31.687 1.00 89.31 121 GLN A C 1
ATOM 962 O O . GLN A 1 121 ? -17.727 2.862 32.791 1.00 89.31 121 GLN A O 1
ATOM 967 N N . PHE A 1 122 ? -17.940 3.440 30.637 1.00 88.50 122 PHE A N 1
ATOM 968 C CA . PHE A 1 122 ? -19.372 3.719 30.731 1.00 88.50 122 PHE A CA 1
ATOM 969 C C . PHE A 1 122 ? -20.188 2.496 31.186 1.00 88.50 122 PHE A C 1
ATOM 971 O O . PHE A 1 122 ? -21.087 2.627 32.015 1.00 88.50 122 PHE A O 1
ATOM 978 N N . VAL A 1 123 ? -19.886 1.306 30.657 1.00 88.81 123 VAL A N 1
ATOM 979 C CA . VAL A 1 123 ? -20.553 0.058 31.055 1.00 88.81 123 VAL A CA 1
ATOM 980 C C . VAL A 1 123 ? -20.208 -0.310 32.497 1.00 88.81 123 VAL A C 1
ATOM 982 O O . VAL A 1 123 ? -21.120 -0.628 33.254 1.00 88.81 123 VAL A O 1
ATOM 985 N N . ASP A 1 124 ? -18.942 -0.220 32.900 1.00 87.31 124 ASP A N 1
ATOM 986 C CA . ASP A 1 124 ? -18.493 -0.538 34.262 1.00 87.31 124 ASP A CA 1
ATOM 987 C C . ASP A 1 124 ? -19.145 0.391 35.300 1.00 87.31 124 ASP A C 1
ATOM 989 O O . ASP A 1 124 ? -19.606 -0.063 36.352 1.00 87.31 124 ASP A O 1
ATOM 993 N N . ASP A 1 125 ? -19.273 1.682 34.980 1.00 86.31 125 ASP A N 1
ATOM 994 C CA . ASP A 1 125 ? -19.938 2.664 35.838 1.00 86.31 125 ASP A CA 1
ATOM 995 C C . ASP A 1 125 ? -21.454 2.418 35.926 1.00 86.31 125 ASP A C 1
ATOM 997 O O . ASP A 1 125 ? -22.049 2.618 36.985 1.00 86.31 125 ASP A O 1
ATOM 1001 N N . MET A 1 126 ? -22.087 1.903 34.870 1.00 84.00 126 MET A N 1
ATOM 1002 C CA . MET A 1 126 ? -23.539 1.704 34.817 1.00 84.00 126 MET A CA 1
ATOM 1003 C C . MET A 1 126 ? -24.005 0.307 35.260 1.00 84.00 126 MET A C 1
ATOM 1005 O O . MET A 1 126 ? -25.139 0.154 35.702 1.00 84.00 126 MET A O 1
ATOM 1009 N N . VAL A 1 127 ? -23.168 -0.728 35.173 1.00 86.44 127 VAL A N 1
ATOM 1010 C CA . VAL A 1 127 ? -23.542 -2.095 35.567 1.00 86.44 127 VAL A CA 1
ATOM 1011 C C . VAL A 1 127 ? -23.743 -2.182 37.077 1.00 86.44 127 VAL A C 1
ATOM 1013 O O . VAL A 1 127 ? -22.871 -1.806 37.856 1.00 86.44 127 VAL A O 1
ATOM 1016 N N . VAL A 1 128 ? -24.875 -2.737 37.499 1.00 86.56 128 VAL A N 1
ATOM 1017 C CA . VAL A 1 128 ? -25.125 -3.112 38.894 1.00 86.56 128 VAL A CA 1
ATOM 1018 C C . VAL A 1 128 ? -24.925 -4.616 39.008 1.00 86.56 128 VAL A C 1
ATOM 1020 O O . VAL A 1 128 ? -25.628 -5.391 38.360 1.00 86.56 128 VAL A O 1
ATOM 1023 N N . SER A 1 129 ? -23.932 -5.036 39.791 1.00 87.62 129 SER A N 1
ATOM 1024 C CA . SER A 1 129 ? -23.636 -6.456 39.969 1.00 87.62 129 SER A CA 1
ATOM 1025 C C . SER A 1 129 ? -24.663 -7.120 40.895 1.00 87.62 129 SER A C 1
ATOM 1027 O O . SER A 1 129 ? -25.198 -6.498 41.811 1.00 87.62 129 SER A O 1
ATOM 1029 N N . GLN A 1 130 ? -24.917 -8.413 40.687 1.00 84.56 130 GLN A N 1
ATOM 1030 C CA . GLN A 1 130 ? -25.799 -9.189 41.567 1.00 84.56 130 GLN A CA 1
ATOM 1031 C C . GLN A 1 130 ? -25.268 -9.228 43.011 1.00 84.56 130 GLN A C 1
ATOM 1033 O O . GLN A 1 130 ? -26.044 -9.137 43.957 1.00 84.56 130 GLN A O 1
ATOM 1038 N N . ASN A 1 131 ? -23.942 -9.266 43.173 1.00 86.38 131 ASN A N 1
ATOM 1039 C CA . ASN A 1 131 ? -23.292 -9.185 44.478 1.00 86.38 131 ASN A CA 1
ATOM 1040 C C . ASN A 1 131 ? -23.608 -7.854 45.183 1.00 86.38 131 ASN A C 1
ATOM 1042 O O . ASN A 1 131 ? -23.963 -7.862 46.353 1.00 86.38 131 ASN A O 1
ATOM 1046 N N . MET A 1 132 ? -23.587 -6.719 44.472 1.00 84.12 132 MET A N 1
ATOM 1047 C CA . MET A 1 132 ? -23.986 -5.426 45.046 1.00 84.12 132 MET A CA 1
ATOM 1048 C C . MET A 1 132 ? -25.421 -5.461 45.583 1.00 84.12 132 MET A C 1
ATOM 1050 O O . MET A 1 132 ? -25.697 -4.950 46.667 1.00 84.12 132 MET A O 1
ATOM 1054 N N . ILE A 1 133 ? -26.338 -6.088 44.841 1.00 84.12 133 ILE A N 1
ATOM 1055 C CA . ILE A 1 133 ? -27.738 -6.229 45.256 1.00 84.12 133 ILE A CA 1
ATOM 1056 C C . ILE A 1 133 ? -27.835 -7.094 46.519 1.00 84.12 133 ILE A C 1
ATOM 1058 O O . ILE A 1 133 ? -28.465 -6.683 47.490 1.00 84.12 133 ILE A O 1
ATOM 1062 N N . GLU A 1 134 ? -27.202 -8.266 46.530 1.00 84.81 134 GLU A N 1
ATOM 1063 C CA . GLU A 1 134 ? -27.216 -9.196 47.668 1.00 84.81 134 GLU A CA 1
ATOM 1064 C C . GLU A 1 134 ? -26.552 -8.593 48.907 1.00 84.81 134 GLU A C 1
ATOM 1066 O O . GLU A 1 134 ? -27.110 -8.651 50.002 1.00 84.81 134 GLU A O 1
ATOM 1071 N N . ALA A 1 135 ? -25.406 -7.934 48.735 1.00 83.69 135 ALA A N 1
ATOM 1072 C CA . ALA A 1 135 ? -24.694 -7.261 49.808 1.00 83.69 135 ALA A CA 1
ATOM 1073 C C . ALA A 1 135 ? -25.573 -6.199 50.477 1.00 83.69 135 ALA A C 1
ATOM 1075 O O . ALA A 1 135 ? -25.714 -6.195 51.695 1.00 83.69 135 ALA A O 1
ATOM 1076 N N . ILE A 1 136 ? -26.229 -5.342 49.691 1.00 81.50 136 ILE A N 1
ATOM 1077 C CA . ILE A 1 136 ? -27.052 -4.250 50.226 1.00 81.50 136 ILE A CA 1
ATOM 1078 C C . ILE A 1 136 ? -28.364 -4.762 50.836 1.00 81.50 136 ILE A C 1
ATOM 1080 O O . ILE A 1 136 ? -28.870 -4.183 51.799 1.00 81.50 136 ILE A O 1
ATOM 1084 N N . VAL A 1 137 ? -28.940 -5.833 50.285 1.00 79.75 137 VAL A N 1
ATOM 1085 C CA . VAL A 1 137 ? -30.235 -6.358 50.738 1.00 79.75 137 VAL A CA 1
ATOM 1086 C C . VAL A 1 137 ? -30.095 -7.289 51.943 1.00 79.75 137 VAL A C 1
ATOM 1088 O O . VAL A 1 137 ? -30.958 -7.257 52.821 1.00 79.75 137 VAL A O 1
ATOM 1091 N N . GLU A 1 138 ? -29.046 -8.111 52.002 1.00 77.44 138 GLU A N 1
ATOM 1092 C CA . GLU A 1 138 ? -28.960 -9.235 52.942 1.00 77.44 138 GLU A CA 1
ATOM 1093 C C . GLU A 1 138 ? -27.890 -9.045 54.033 1.00 77.44 138 GLU A C 1
ATOM 1095 O O . GLU A 1 138 ? -28.123 -9.419 55.187 1.00 77.44 138 GLU A O 1
ATOM 1100 N N . ARG A 1 139 ? -26.745 -8.416 53.732 1.00 76.06 139 ARG A N 1
ATOM 1101 C CA . ARG A 1 139 ? -25.600 -8.317 54.668 1.00 76.06 139 ARG A CA 1
ATOM 1102 C C . ARG A 1 139 ? -25.795 -7.248 55.730 1.00 76.06 139 ARG A C 1
ATOM 1104 O O . ARG A 1 139 ? -26.475 -6.256 55.482 1.00 76.06 139 ARG A O 1
ATOM 1111 N N . ASP A 1 140 ? -25.243 -7.450 56.928 1.00 69.75 140 ASP A N 1
ATOM 1112 C CA . ASP A 1 140 ? -25.381 -6.487 58.025 1.00 69.75 140 ASP A CA 1
ATOM 1113 C C . ASP A 1 140 ? -24.565 -5.207 57.789 1.00 69.75 140 ASP A C 1
ATOM 1115 O O . ASP A 1 140 ? -23.470 -5.227 57.235 1.00 69.75 140 ASP A O 1
ATOM 1119 N N . VAL A 1 141 ? -25.081 -4.079 58.291 1.00 68.31 141 VAL A N 1
ATOM 1120 C CA . VAL A 1 141 ? -24.509 -2.726 58.103 1.00 68.31 141 VAL A CA 1
ATOM 1121 C C . VAL A 1 141 ? -23.087 -2.596 58.680 1.00 68.31 141 VAL A C 1
ATOM 1123 O O . VAL A 1 141 ? -22.327 -1.713 58.295 1.00 68.31 141 VAL A O 1
ATOM 1126 N N . GLY A 1 142 ? -22.713 -3.477 59.614 1.00 66.19 142 GLY A N 1
ATOM 1127 C CA . GLY A 1 142 ? -21.375 -3.523 60.209 1.00 66.19 142 GLY A CA 1
ATOM 1128 C C . GLY A 1 142 ? -20.340 -4.305 59.394 1.00 66.19 142 GLY A C 1
ATOM 1129 O O . GLY A 1 142 ? -19.163 -4.300 59.757 1.00 66.19 142 GLY A O 1
ATOM 1130 N N . GLU A 1 143 ? -20.748 -4.995 58.328 1.00 76.94 143 GLU A N 1
ATOM 1131 C CA . GLU A 1 143 ? -19.841 -5.768 57.485 1.00 76.94 143 GLU A CA 1
ATOM 1132 C C . GLU A 1 143 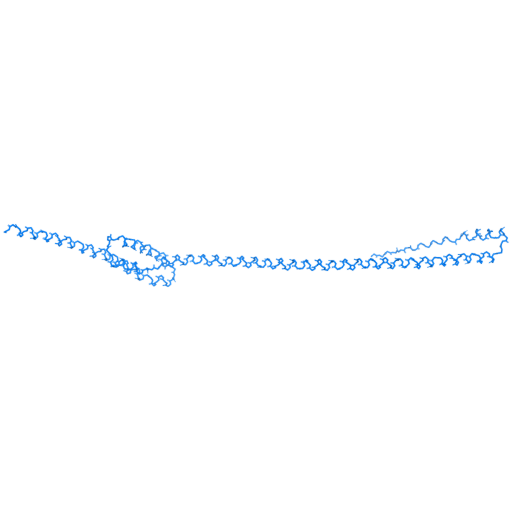? -19.116 -4.861 56.485 1.00 76.94 143 GLU A C 1
ATOM 1134 O O . GLU A 1 143 ? -19.695 -3.966 55.867 1.00 76.94 143 GLU A O 1
ATOM 1139 N N . ARG A 1 144 ? -17.816 -5.112 56.299 1.00 80.38 144 ARG A N 1
ATOM 1140 C CA . ARG A 1 144 ? -16.978 -4.332 55.379 1.00 80.38 144 ARG A CA 1
ATOM 1141 C C . ARG A 1 144 ? -17.505 -4.382 53.941 1.00 80.38 144 ARG A C 1
ATOM 1143 O O . ARG A 1 144 ? -17.490 -3.360 53.265 1.00 80.38 144 ARG A O 1
ATOM 1150 N N . GLU A 1 145 ? -18.006 -5.537 53.511 1.00 79.12 145 GLU A N 1
ATOM 1151 C CA . GLU A 1 145 ? -18.575 -5.731 52.172 1.00 79.12 145 GLU A CA 1
ATOM 1152 C C . GLU A 1 145 ? -19.796 -4.831 51.931 1.00 79.12 145 GLU A C 1
ATOM 1154 O O . GLU A 1 145 ? -19.916 -4.241 50.861 1.00 79.12 145 GLU A O 1
ATOM 1159 N N . PHE A 1 146 ? -20.659 -4.640 52.937 1.00 80.69 146 PHE A N 1
ATOM 1160 C CA . PHE A 1 146 ? -21.799 -3.725 52.836 1.00 80.69 146 PHE A CA 1
ATOM 1161 C C . PHE A 1 146 ? -21.337 -2.277 52.626 1.00 80.69 146 PHE A C 1
ATOM 1163 O O . PHE A 1 146 ? -21.833 -1.594 51.734 1.00 80.69 146 PHE A O 1
ATOM 1170 N N . LEU A 1 147 ? -20.357 -1.814 53.409 1.00 78.00 147 LEU A N 1
ATOM 1171 C CA . LEU A 1 147 ? -19.833 -0.447 53.304 1.00 78.00 147 LEU A CA 1
ATOM 1172 C C . LEU A 1 147 ? -19.128 -0.191 51.963 1.00 78.00 147 LEU A C 1
ATOM 1174 O O . LEU A 1 147 ? -19.298 0.877 51.375 1.00 78.00 147 LEU A O 1
ATOM 1178 N N . GLU A 1 148 ? -18.360 -1.165 51.467 1.00 84.81 148 GLU A N 1
ATOM 1179 C CA . GLU A 1 148 ? -17.701 -1.084 50.159 1.00 84.81 148 GLU A CA 1
ATOM 1180 C C . GLU A 1 148 ? -18.730 -1.006 49.022 1.00 84.81 148 GLU A C 1
ATOM 1182 O O . GLU A 1 148 ? -18.639 -0.123 48.168 1.00 84.81 148 GLU A O 1
ATOM 1187 N N . GLN A 1 149 ? -19.754 -1.864 49.051 1.00 85.50 149 GLN A N 1
ATOM 1188 C CA . GLN A 1 149 ? -20.815 -1.877 48.041 1.00 85.50 149 GLN A CA 1
ATOM 1189 C C . GLN A 1 149 ? -21.742 -0.655 48.134 1.00 85.50 149 GLN A C 1
ATOM 1191 O O . GLN A 1 149 ? -22.214 -0.167 47.109 1.00 85.50 149 GLN A O 1
ATOM 1196 N N . LEU A 1 150 ? -21.955 -0.094 49.329 1.00 83.94 150 LEU A N 1
ATOM 1197 C CA . LEU A 1 150 ? -22.701 1.153 49.517 1.00 83.94 150 LEU A CA 1
ATOM 1198 C C . LEU A 1 150 ? -21.951 2.357 48.928 1.00 83.94 150 LEU A C 1
ATOM 1200 O O . LEU A 1 150 ? -22.555 3.197 48.260 1.00 83.94 150 LEU A O 1
ATOM 1204 N N . HIS A 1 151 ? -20.633 2.430 49.137 1.00 84.38 151 HIS A N 1
ATOM 1205 C CA . HIS A 1 151 ? -19.798 3.470 48.535 1.00 84.38 151 HIS A CA 1
ATOM 1206 C C . HIS A 1 151 ? -19.804 3.373 47.002 1.00 84.38 151 HIS A C 1
ATOM 1208 O O . HIS A 1 151 ? -19.932 4.384 46.307 1.00 84.38 151 HIS A O 1
ATOM 1214 N N . GLU A 1 152 ? -19.720 2.155 46.465 1.00 86.19 152 GLU A N 1
ATOM 1215 C CA . GLU A 1 152 ? -19.816 1.908 45.027 1.00 86.19 152 GLU A CA 1
ATOM 1216 C C . GLU A 1 152 ? -21.201 2.289 44.473 1.00 86.19 152 GLU A C 1
ATOM 1218 O O . GLU A 1 152 ? -21.285 2.998 43.469 1.00 86.19 152 GLU A O 1
ATOM 1223 N N . LEU A 1 153 ? -22.293 1.932 45.162 1.00 86.38 153 LEU A N 1
ATOM 1224 C CA . LEU A 1 153 ? -23.648 2.357 44.797 1.00 86.38 153 LEU A CA 1
ATOM 1225 C C . LEU A 1 153 ? -23.764 3.886 44.755 1.00 86.38 153 LEU A C 1
ATOM 1227 O O . LEU A 1 153 ? -24.347 4.432 43.819 1.00 86.38 153 LEU A O 1
ATOM 1231 N N . GLN A 1 154 ? -23.197 4.591 45.736 1.00 83.94 154 GLN A N 1
ATOM 1232 C CA . GLN A 1 154 ? -23.228 6.052 45.769 1.00 83.94 154 GLN A CA 1
ATOM 1233 C C . GLN A 1 154 ? -22.482 6.676 44.583 1.00 83.94 154 GLN A C 1
ATOM 1235 O O . GLN A 1 154 ? -22.991 7.626 43.979 1.00 83.94 154 GLN A O 1
ATOM 1240 N N . HIS A 1 155 ? -21.326 6.123 44.209 1.00 86.75 155 HIS A N 1
ATOM 1241 C CA . HIS A 1 155 ? -20.603 6.538 43.006 1.00 86.75 155 HIS A CA 1
ATOM 1242 C C . HIS A 1 155 ? -21.464 6.358 41.744 1.00 86.75 155 HIS A C 1
ATOM 1244 O O . HIS A 1 155 ? -21.613 7.292 40.954 1.00 86.75 155 HIS A O 1
ATOM 1250 N N . LYS A 1 156 ? -22.126 5.202 41.599 1.00 87.44 156 LYS A N 1
ATOM 1251 C CA . LYS A 1 156 ? -23.035 4.916 40.472 1.00 87.44 156 LYS A CA 1
ATOM 1252 C C . LYS A 1 156 ? -24.240 5.861 40.435 1.00 87.44 156 LYS A C 1
ATOM 1254 O O . LYS A 1 156 ? -24.654 6.303 39.367 1.00 87.44 156 LYS A O 1
ATOM 1259 N N . LEU A 1 157 ? -24.768 6.239 41.598 1.00 84.38 157 LEU A N 1
ATOM 1260 C CA . LEU A 1 157 ? -25.894 7.169 41.723 1.00 84.38 157 LEU A CA 1
ATOM 1261 C C . LEU A 1 157 ? -25.512 8.597 41.310 1.00 84.38 157 LEU A C 1
ATOM 1263 O O . LEU A 1 157 ? -26.298 9.300 40.674 1.00 84.38 157 LEU A O 1
ATOM 1267 N N . GLN A 1 158 ? -24.293 9.028 41.642 1.00 85.69 158 GLN A N 1
ATOM 1268 C CA . GLN A 1 158 ? -23.748 10.303 41.181 1.00 85.69 158 GLN A CA 1
ATOM 1269 C C . GLN A 1 158 ? -23.480 10.289 39.671 1.00 85.69 158 GLN A C 1
ATOM 1271 O O . GLN A 1 158 ? -23.782 11.270 38.990 1.00 85.69 158 GLN A O 1
ATOM 1276 N N . PHE A 1 159 ? -22.964 9.175 39.147 1.00 85.25 159 PHE A N 1
ATOM 1277 C CA . 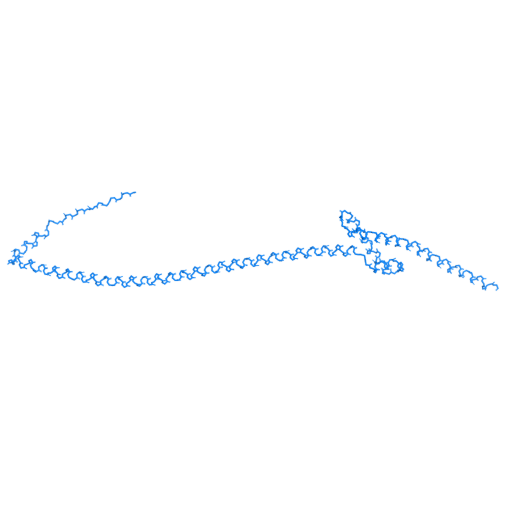PHE A 1 159 ? -22.753 8.992 37.715 1.00 85.25 159 PHE A CA 1
ATOM 1278 C C . PHE A 1 159 ? -24.069 9.053 36.931 1.00 85.25 159 PHE A C 1
ATOM 1280 O O . PHE A 1 159 ? -24.160 9.829 35.984 1.00 85.25 159 PHE A O 1
ATOM 1287 N N . LEU A 1 160 ? -25.113 8.329 37.356 1.00 83.44 160 LEU A N 1
ATOM 1288 C CA . LEU A 1 160 ? -26.434 8.379 36.717 1.00 83.44 160 LEU A CA 1
ATOM 1289 C C . LEU A 1 160 ? -26.992 9.805 36.658 1.00 83.44 160 LEU A C 1
ATOM 1291 O O . LEU A 1 160 ? -27.419 10.236 35.592 1.00 83.44 160 LEU A O 1
ATOM 1295 N N . LYS A 1 161 ? -26.906 10.563 37.760 1.00 81.19 161 LYS A N 1
ATOM 1296 C CA . LYS A 1 161 ? -27.324 11.975 37.795 1.00 81.19 161 LYS A CA 1
ATOM 1297 C C . LYS A 1 161 ? -26.554 12.843 36.803 1.00 81.19 161 LYS A C 1
ATOM 1299 O O . LYS A 1 161 ? -27.125 13.721 36.167 1.00 81.19 161 LYS A O 1
ATOM 1304 N N . ALA A 1 162 ? -25.254 12.600 36.644 1.00 82.62 162 ALA A N 1
ATOM 1305 C CA . ALA A 1 162 ? -24.445 13.307 35.654 1.00 82.62 162 ALA A CA 1
ATOM 1306 C C . ALA A 1 162 ? -24.797 12.913 34.203 1.00 82.62 162 ALA A C 1
ATOM 1308 O O . ALA A 1 162 ? -24.579 13.706 33.286 1.00 82.62 162 ALA A O 1
ATOM 1309 N N . GLN A 1 163 ? -25.341 11.709 33.989 1.00 79.25 163 GLN A N 1
ATOM 1310 C CA . GLN A 1 163 ? -25.761 11.201 32.681 1.00 79.25 163 GLN A CA 1
ATOM 1311 C C . GLN A 1 163 ? -27.239 11.476 32.347 1.00 79.25 163 GLN A C 1
ATOM 1313 O O . GLN A 1 163 ? -27.638 11.170 31.232 1.00 79.25 163 GLN A O 1
ATOM 1318 N N . GLU A 1 164 ? -28.035 12.101 33.226 1.00 69.00 164 GLU A N 1
ATOM 1319 C CA . GLU A 1 164 ? -29.477 12.367 33.002 1.00 69.00 164 GLU A CA 1
ATOM 1320 C C . GLU A 1 164 ? -29.786 13.132 31.699 1.00 69.00 164 GLU A C 1
ATOM 1322 O O . GLU A 1 164 ? -30.876 13.007 31.151 1.00 69.00 164 GLU A O 1
ATOM 1327 N N . PHE A 1 165 ? -28.827 13.894 31.162 1.00 63.31 165 PHE A N 1
ATOM 1328 C CA . PHE A 1 165 ? -28.977 14.636 29.900 1.00 63.31 165 PHE A CA 1
ATOM 1329 C C . PHE A 1 165 ? -28.581 13.843 28.648 1.00 63.31 165 PHE A C 1
ATOM 1331 O O . PHE A 1 165 ? -28.799 14.297 27.524 1.00 63.31 165 PHE A O 1
ATOM 1338 N N . ARG A 1 166 ? -27.937 12.688 28.819 1.00 68.44 166 ARG A N 1
ATOM 1339 C CA . ARG A 1 166 ? -27.549 11.794 27.731 1.00 68.44 166 ARG A CA 1
ATOM 1340 C C . ARG A 1 166 ? -28.624 10.723 27.665 1.00 68.44 166 ARG A C 1
ATOM 1342 O O . ARG A 1 166 ? -28.602 9.802 28.465 1.00 68.44 166 ARG A O 1
ATOM 1349 N N . ASP A 1 167 ? -29.555 10.892 26.728 1.00 67.75 167 ASP A N 1
ATOM 1350 C CA . ASP A 1 167 ? -30.741 10.060 26.439 1.00 67.75 167 ASP A CA 1
ATOM 1351 C C . ASP A 1 167 ? -30.392 8.589 26.075 1.00 67.75 167 ASP A C 1
ATOM 1353 O O . ASP A 1 167 ? -30.722 8.056 25.014 1.00 67.75 167 ASP A O 1
ATOM 1357 N N . ALA A 1 168 ? -29.639 7.907 26.936 1.00 76.69 168 ALA A N 1
ATOM 1358 C CA . ALA A 1 168 ? -29.201 6.537 26.775 1.00 76.69 168 ALA A CA 1
ATOM 1359 C C . ALA A 1 168 ? -30.220 5.607 27.437 1.00 76.69 168 ALA A C 1
ATOM 1361 O O . ALA A 1 168 ? -30.459 5.662 28.641 1.00 76.69 168 ALA A O 1
ATOM 1362 N N . LYS A 1 169 ? -30.789 4.688 26.652 1.00 79.75 169 LYS A N 1
ATOM 1363 C CA . LYS A 1 169 ? -31.805 3.737 27.131 1.00 79.75 169 LYS A CA 1
ATOM 1364 C C . LYS A 1 169 ? -31.342 2.921 28.348 1.00 79.75 169 LYS A C 1
ATOM 1366 O O . LYS A 1 169 ? -32.113 2.700 29.271 1.00 79.75 169 LYS A O 1
ATOM 1371 N N . ALA A 1 170 ? -30.065 2.552 28.379 1.00 78.31 170 ALA A N 1
ATOM 1372 C CA . ALA A 1 170 ? -29.483 1.787 29.476 1.00 78.31 170 ALA A CA 1
ATOM 1373 C C . ALA A 1 170 ? -29.427 2.564 30.810 1.00 78.31 170 ALA A C 1
ATOM 1375 O O . ALA A 1 170 ? -29.490 1.953 31.873 1.00 78.31 170 ALA A O 1
ATOM 1376 N N . THR A 1 171 ? -29.380 3.900 30.769 1.00 80.88 171 THR A N 1
ATOM 1377 C CA . THR A 1 171 ? -29.495 4.750 31.964 1.00 80.88 171 THR A CA 1
ATOM 1378 C C . THR A 1 171 ? -30.888 4.615 32.574 1.00 80.88 171 THR A C 1
ATOM 1380 O O . THR A 1 171 ? -30.997 4.465 33.786 1.00 80.88 171 THR A O 1
ATOM 1383 N N . SER A 1 172 ? -31.937 4.578 31.744 1.00 80.31 172 SER A N 1
ATOM 1384 C CA . SER A 1 172 ? -33.316 4.348 32.197 1.00 80.31 172 SER A CA 1
ATOM 1385 C C . SER A 1 172 ? -33.508 2.949 32.786 1.00 80.31 172 SER A C 1
ATOM 1387 O O . SER A 1 172 ? -34.155 2.824 33.820 1.00 80.31 172 SER A O 1
ATOM 1389 N N . ASP A 1 173 ? -32.940 1.911 32.162 1.00 81.25 173 ASP A N 1
ATOM 1390 C CA . ASP A 1 173 ? -33.102 0.520 32.616 1.00 81.25 173 ASP A CA 1
ATOM 1391 C C . ASP A 1 173 ? -32.476 0.284 34.006 1.00 81.25 173 ASP A C 1
ATOM 1393 O O . ASP A 1 173 ? -32.992 -0.487 34.815 1.00 81.25 173 ASP A O 1
ATOM 1397 N N . VAL A 1 174 ? -31.360 0.957 34.302 1.00 84.31 174 VAL A N 1
ATOM 1398 C CA . VAL A 1 174 ? -30.649 0.826 35.584 1.00 84.31 174 VAL A CA 1
ATOM 1399 C C . VAL A 1 174 ? -31.178 1.795 36.650 1.00 84.31 174 VAL A C 1
ATOM 1401 O O . VAL A 1 174 ? -31.059 1.512 37.845 1.00 84.31 174 VAL A O 1
ATOM 1404 N N . HIS A 1 175 ? -31.788 2.913 36.246 1.00 83.25 175 HIS A N 1
ATOM 1405 C CA . HIS A 1 175 ? -32.270 3.958 37.153 1.00 83.25 175 HIS A CA 1
ATOM 1406 C C . HIS A 1 175 ? -33.191 3.409 38.249 1.00 83.25 175 HIS A C 1
ATOM 1408 O O . HIS A 1 175 ? -32.933 3.621 39.437 1.00 83.25 175 HIS A O 1
ATOM 1414 N N . ASP A 1 176 ? -34.199 2.626 37.860 1.00 82.56 176 ASP A N 1
ATOM 1415 C CA . ASP A 1 176 ? -35.172 2.054 38.793 1.00 82.56 176 ASP A CA 1
ATOM 1416 C C . ASP A 1 176 ? -34.516 1.084 39.784 1.00 82.56 176 ASP A C 1
ATOM 1418 O O . ASP A 1 176 ? -34.877 1.039 40.962 1.00 82.56 176 ASP A O 1
ATOM 1422 N N . VAL A 1 177 ? -33.529 0.303 39.337 1.00 82.62 177 VAL A N 1
ATOM 1423 C CA . VAL A 1 177 ? -32.809 -0.651 40.194 1.00 82.62 177 VAL A CA 1
ATOM 1424 C C . VAL A 1 177 ? -31.969 0.095 41.230 1.00 82.62 177 VAL A C 1
ATOM 1426 O O . VAL A 1 177 ? -32.013 -0.244 42.413 1.00 82.62 177 VAL A O 1
ATOM 1429 N N . ILE A 1 178 ? -31.247 1.139 40.815 1.00 82.44 178 ILE A N 1
ATOM 1430 C CA . ILE A 1 178 ? -30.401 1.934 41.712 1.00 82.44 178 ILE A CA 1
ATOM 1431 C C . ILE A 1 178 ? -31.237 2.739 42.717 1.00 82.44 178 ILE A C 1
ATOM 1433 O O . ILE A 1 178 ? -30.890 2.771 43.899 1.00 82.44 178 ILE A O 1
ATOM 1437 N N . GLU A 1 179 ? -32.361 3.333 42.308 1.00 82.06 179 GLU A N 1
ATOM 1438 C CA . GLU A 1 179 ? -33.271 4.016 43.242 1.00 82.06 179 GLU A CA 1
ATOM 1439 C C . GLU A 1 179 ? -33.915 3.034 44.237 1.00 82.06 179 GLU A C 1
ATOM 1441 O O . GLU A 1 179 ? -33.998 3.332 45.432 1.00 82.06 179 GLU A O 1
ATOM 1446 N N . ASN A 1 180 ? -34.278 1.821 43.802 1.00 82.50 180 ASN A N 1
ATOM 1447 C CA . ASN A 1 180 ? -34.762 0.776 44.709 1.00 82.50 180 ASN A CA 1
ATOM 1448 C C . ASN A 1 180 ? -33.690 0.320 45.712 1.00 82.50 180 ASN A C 1
ATOM 1450 O O . ASN A 1 180 ? -33.999 0.118 46.890 1.00 82.50 180 ASN A O 1
ATOM 1454 N N . LEU A 1 181 ? -32.434 0.176 45.277 1.00 80.62 181 LEU A N 1
ATOM 1455 C CA . LEU A 1 181 ? -31.314 -0.149 46.166 1.00 80.62 181 LEU A CA 1
ATOM 1456 C C . LEU A 1 181 ? -31.046 0.972 47.171 1.00 80.62 181 LEU A C 1
ATOM 1458 O O . LEU A 1 181 ? -30.876 0.691 48.354 1.00 80.62 181 LEU A O 1
ATOM 1462 N N . LYS A 1 182 ? -31.095 2.236 46.741 1.00 80.81 182 LYS A N 1
ATOM 1463 C CA . LYS A 1 182 ? -30.996 3.408 47.624 1.00 80.81 182 LYS A CA 1
ATOM 1464 C C . LYS A 1 182 ? -32.110 3.426 48.669 1.00 80.81 182 LYS A C 1
ATOM 1466 O O . LYS A 1 182 ? -31.836 3.633 49.850 1.00 80.81 182 LYS A O 1
ATOM 1471 N N . TYR A 1 183 ? -33.356 3.184 48.257 1.00 79.56 183 TYR A N 1
ATOM 1472 C CA . TYR A 1 183 ? -34.483 3.110 49.185 1.00 79.56 183 TYR A CA 1
ATOM 1473 C C . TYR A 1 183 ? -34.299 1.974 50.199 1.00 79.56 183 TYR A C 1
ATOM 1475 O O . TYR A 1 183 ? -34.483 2.189 51.397 1.00 79.56 183 TYR A O 1
ATOM 1483 N N . LYS A 1 184 ? -33.884 0.783 49.744 1.00 75.56 184 LYS A N 1
ATOM 1484 C CA . LYS A 1 184 ? -33.618 -0.362 50.626 1.00 75.56 184 LYS A CA 1
ATOM 1485 C C . LYS A 1 184 ? -32.436 -0.141 51.564 1.00 75.56 184 LYS A C 1
ATOM 1487 O O . LYS A 1 184 ? -32.549 -0.537 52.717 1.00 75.56 184 LYS A O 1
ATOM 1492 N N . ALA A 1 185 ? -31.356 0.497 51.119 1.00 70.00 185 ALA A N 1
ATOM 1493 C CA . ALA A 1 185 ? -30.225 0.841 51.976 1.00 70.00 185 ALA A CA 1
ATOM 1494 C C . ALA A 1 185 ? -30.667 1.784 53.110 1.00 70.00 185 ALA A C 1
ATOM 1496 O O . ALA A 1 185 ? -30.462 1.470 54.279 1.00 70.00 185 ALA A O 1
ATOM 1497 N N . GLY A 1 186 ? -31.390 2.865 52.785 1.00 66.06 186 GLY A N 1
ATOM 1498 C CA . GLY A 1 186 ? -31.895 3.813 53.789 1.00 66.06 186 GLY A CA 1
ATOM 1499 C C . GLY A 1 186 ? -32.950 3.218 54.732 1.00 66.06 186 GLY A C 1
ATOM 1500 O O . GLY A 1 186 ? -32.938 3.480 55.930 1.00 66.06 186 GLY A O 1
ATOM 1501 N N . HIS A 1 187 ? -33.843 2.358 54.232 1.00 63.62 187 HIS A N 1
ATOM 1502 C CA . HIS A 1 187 ? -34.781 1.621 55.092 1.00 63.62 187 HIS A CA 1
ATOM 1503 C C . HIS A 1 187 ? -34.110 0.511 55.909 1.00 63.62 187 HIS A C 1
ATOM 1505 O O . HIS A 1 187 ? -34.608 0.154 56.977 1.00 63.62 187 HIS A O 1
ATOM 1511 N N . GLY A 1 188 ? -33.025 -0.070 55.399 1.00 56.72 188 GLY A N 1
ATOM 1512 C CA . GLY A 1 188 ? -32.211 -1.059 56.090 1.00 56.72 188 GLY A CA 1
ATOM 1513 C C . GLY A 1 188 ? -31.534 -0.452 57.310 1.00 56.72 188 GLY A C 1
ATOM 1514 O O . GLY A 1 188 ? -31.568 -1.069 58.370 1.00 56.72 188 GLY A O 1
ATOM 1515 N N . GLU A 1 189 ? -31.018 0.773 57.199 1.00 54.22 189 GLU A N 1
ATOM 1516 C CA . GLU A 1 189 ? -30.485 1.526 58.337 1.00 54.22 189 GLU A CA 1
ATOM 1517 C C . GLU A 1 189 ? -31.557 1.742 59.416 1.00 54.22 189 GLU A C 1
ATOM 1519 O O . GLU A 1 189 ? -31.356 1.330 60.556 1.00 54.22 189 GLU A O 1
ATOM 1524 N N . ASP A 1 190 ? -32.739 2.260 59.071 1.00 54.81 190 ASP A N 1
ATOM 1525 C CA . ASP A 1 190 ? -33.803 2.517 60.057 1.00 54.81 190 ASP A CA 1
ATOM 1526 C C . ASP A 1 190 ? -34.373 1.234 60.687 1.00 54.81 190 ASP A C 1
ATOM 1528 O O . ASP A 1 190 ? -34.541 1.145 61.907 1.00 54.81 190 ASP A O 1
ATOM 1532 N N . LYS A 1 191 ? -34.644 0.196 59.880 1.00 55.00 191 LYS A N 1
ATOM 1533 C CA . LYS A 1 191 ? -35.191 -1.071 60.391 1.00 55.00 191 LYS A CA 1
ATOM 1534 C C . LYS A 1 191 ? -34.172 -1.860 61.204 1.00 55.00 191 LYS A C 1
ATOM 1536 O O . LYS A 1 191 ? -34.575 -2.484 62.181 1.00 55.00 191 LYS A O 1
ATOM 1541 N N . ARG A 1 192 ? -32.887 -1.851 60.827 1.00 59.00 192 ARG A N 1
ATOM 1542 C CA . ARG A 1 192 ? -31.836 -2.622 61.519 1.00 59.00 192 ARG A CA 1
ATOM 1543 C C . ARG A 1 192 ? -31.309 -1.901 62.750 1.00 59.00 192 ARG A C 1
ATOM 1545 O O . ARG A 1 192 ? -31.000 -2.560 63.737 1.00 59.00 192 ARG A O 1
ATOM 1552 N N . VAL A 1 193 ? -31.299 -0.566 62.756 1.00 56.16 193 VAL A N 1
ATOM 1553 C CA . VAL A 1 193 ? -31.079 0.218 63.980 1.00 56.16 193 VAL A CA 1
ATOM 1554 C C . VAL A 1 193 ? -32.233 -0.001 64.957 1.00 56.16 193 VAL A C 1
ATOM 1556 O O . VAL A 1 193 ? -31.971 -0.186 66.143 1.00 56.16 193 VAL A O 1
ATOM 1559 N N . ALA A 1 194 ? -33.485 -0.062 64.486 1.00 55.62 194 ALA A N 1
ATOM 1560 C CA . ALA A 1 194 ? -34.629 -0.403 65.331 1.00 55.62 194 ALA A CA 1
ATOM 1561 C C . ALA A 1 194 ? -34.511 -1.819 65.921 1.00 55.62 194 ALA A C 1
ATOM 1563 O O . ALA A 1 194 ? -34.546 -1.950 67.142 1.00 55.62 194 ALA A O 1
ATOM 1564 N N . THR A 1 195 ? -34.247 -2.861 65.118 1.00 58.09 195 THR A N 1
ATOM 1565 C CA . THR A 1 195 ? -34.060 -4.225 65.655 1.00 58.09 195 THR A CA 1
ATOM 1566 C C . THR A 1 195 ? -32.826 -4.365 66.538 1.00 58.09 195 THR A C 1
ATOM 1568 O O . THR A 1 195 ? -32.867 -5.120 67.506 1.00 58.09 195 THR A O 1
ATOM 1571 N N . PHE A 1 196 ? -31.738 -3.640 66.273 1.00 62.34 196 PHE A N 1
ATOM 1572 C CA . PHE A 1 196 ? -30.567 -3.636 67.151 1.00 62.34 196 PHE A CA 1
ATOM 1573 C C . PHE A 1 196 ? -30.875 -2.969 68.496 1.00 62.34 196 PHE A C 1
ATOM 1575 O O . PHE A 1 196 ? -30.503 -3.486 69.552 1.00 62.34 196 PHE A O 1
ATOM 1582 N N . LYS A 1 1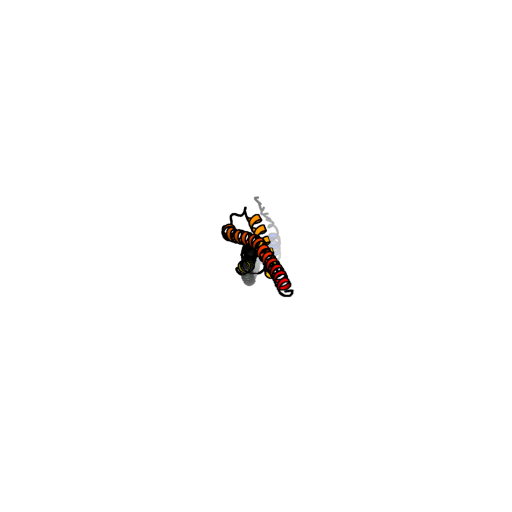97 ? -31.598 -1.843 68.478 1.00 59.31 197 LYS A N 1
ATOM 1583 C CA . LYS A 1 197 ? -32.049 -1.154 69.691 1.00 59.31 197 LYS A CA 1
ATOM 1584 C C . LYS A 1 197 ? -33.020 -2.038 70.474 1.00 59.31 197 LYS A C 1
ATOM 1586 O O . LYS A 1 197 ? -32.814 -2.212 71.671 1.00 59.31 197 LYS A O 1
ATOM 1591 N N . ASP A 1 198 ? -33.977 -2.672 69.803 1.00 63.81 198 ASP A N 1
ATOM 1592 C CA . ASP A 1 198 ? -34.929 -3.614 70.397 1.00 63.81 198 ASP A CA 1
ATOM 1593 C C . ASP A 1 198 ? -34.225 -4.848 70.974 1.00 63.81 198 ASP A C 1
ATOM 1595 O O . ASP A 1 198 ? -34.535 -5.260 72.086 1.00 63.81 198 ASP A O 1
ATOM 1599 N N . PHE A 1 199 ? -33.209 -5.395 70.299 1.00 70.81 199 PHE A N 1
ATOM 1600 C CA . PHE A 1 199 ? -32.403 -6.507 70.812 1.00 70.81 199 PHE A CA 1
ATOM 1601 C C . PHE A 1 199 ? -31.647 -6.129 72.094 1.00 70.81 199 PHE A C 1
ATOM 1603 O O . PHE A 1 199 ? -31.635 -6.890 73.065 1.00 70.81 199 PHE A O 1
ATOM 1610 N N . PHE A 1 200 ? -31.035 -4.941 72.135 1.00 68.88 200 PHE A N 1
ATOM 1611 C CA . PHE A 1 200 ? -30.373 -4.443 73.344 1.00 68.88 200 PHE A CA 1
ATOM 1612 C C . PHE A 1 200 ? -31.365 -4.126 74.465 1.00 68.88 200 PHE A C 1
ATOM 1614 O O . PHE A 1 200 ? -31.080 -4.432 75.625 1.00 68.88 200 PHE A O 1
ATOM 1621 N N . PHE A 1 201 ? -32.533 -3.570 74.137 1.00 71.00 201 PHE A N 1
ATOM 1622 C CA . PHE A 1 201 ? -33.611 -3.335 75.096 1.00 71.00 201 PHE A CA 1
ATOM 1623 C C . PHE A 1 201 ? -34.141 -4.651 75.673 1.00 71.00 201 PHE A C 1
ATOM 1625 O O . PHE A 1 201 ? -34.215 -4.782 76.893 1.00 71.00 201 PHE A O 1
ATOM 1632 N N . GLN A 1 202 ? -34.412 -5.657 74.840 1.00 71.00 202 GLN A N 1
ATOM 1633 C CA . GLN A 1 202 ? -34.884 -6.970 75.279 1.00 71.00 202 GLN A CA 1
ATOM 1634 C C . GLN A 1 202 ? -33.854 -7.652 76.189 1.00 71.00 202 GLN A C 1
ATOM 1636 O O . GLN A 1 202 ? -34.179 -8.108 77.283 1.00 71.00 202 GLN A O 1
ATOM 1641 N N . LYS A 1 203 ? -32.574 -7.610 75.802 1.00 71.50 203 LYS A N 1
ATOM 1642 C CA . LYS A 1 203 ? -31.470 -8.161 76.598 1.00 71.50 203 LYS A CA 1
ATOM 1643 C C . LYS A 1 203 ? -31.271 -7.429 77.930 1.00 71.50 203 LYS A C 1
ATOM 1645 O O . LYS A 1 203 ? -30.866 -8.053 78.912 1.00 71.50 203 LYS A O 1
ATOM 1650 N N . ALA A 1 204 ? -31.538 -6.122 77.988 1.00 71.00 204 ALA A N 1
ATOM 1651 C CA . ALA A 1 204 ? -31.524 -5.352 79.231 1.00 71.00 204 ALA A CA 1
ATOM 1652 C C . ALA A 1 204 ? -32.715 -5.707 80.141 1.00 71.00 204 ALA A C 1
ATOM 1654 O O . ALA A 1 204 ? -32.527 -5.877 81.348 1.00 71.00 204 ALA A O 1
ATOM 1655 N N . VAL A 1 205 ? -33.909 -5.887 79.568 1.00 74.69 205 VAL A N 1
ATOM 1656 C CA . VAL A 1 205 ? -35.129 -6.304 80.281 1.00 74.69 205 VAL A CA 1
ATOM 1657 C C . VAL A 1 205 ? -34.984 -7.714 80.866 1.00 74.69 205 VAL A C 1
ATOM 1659 O O . VAL A 1 205 ? -35.271 -7.913 82.048 1.00 74.69 205 VAL A O 1
ATOM 1662 N N . ASP A 1 206 ? -34.444 -8.670 80.107 1.00 76.88 206 ASP A N 1
ATOM 1663 C CA . ASP A 1 206 ? -34.204 -10.042 80.581 1.00 76.88 206 ASP A CA 1
ATOM 1664 C C . ASP A 1 206 ? -33.199 -10.086 81.746 1.00 76.88 206 ASP A C 1
ATOM 1666 O O . ASP A 1 206 ? -33.352 -10.855 82.700 1.00 76.88 206 ASP A O 1
ATOM 1670 N N . LYS A 1 207 ? -32.182 -9.213 81.717 1.00 72.94 207 LYS A N 1
ATOM 1671 C CA . LYS A 1 207 ? -31.202 -9.072 82.807 1.00 72.94 207 LYS A CA 1
ATOM 1672 C C . LYS A 1 207 ? -31.834 -8.533 84.092 1.00 72.94 207 LYS A C 1
ATOM 1674 O O . LYS A 1 207 ? -31.472 -8.983 85.178 1.00 72.94 207 LYS A O 1
ATOM 1679 N N . LEU A 1 208 ? -32.776 -7.595 83.978 1.00 68.38 208 LEU A N 1
ATOM 1680 C CA . LEU A 1 208 ? -33.516 -7.046 85.118 1.00 68.38 208 LEU A CA 1
ATOM 1681 C C . LEU A 1 208 ? -34.503 -8.071 85.699 1.00 68.38 208 LEU A C 1
ATOM 1683 O O . LEU A 1 208 ? -34.554 -8.236 86.917 1.00 68.38 208 LEU A O 1
ATOM 1687 N N . SER A 1 209 ? -35.215 -8.818 84.847 1.00 70.19 209 SER A N 1
ATOM 1688 C CA . SER A 1 209 ? -36.166 -9.859 85.270 1.00 70.19 209 SER A CA 1
ATOM 1689 C C . SER A 1 209 ? -35.486 -11.003 86.040 1.00 70.19 209 SER A C 1
ATOM 1691 O O . SER A 1 209 ? -35.959 -11.421 87.103 1.00 70.19 209 SER A O 1
ATOM 1693 N N . ASN A 1 210 ? -34.317 -11.454 85.574 1.00 62.91 210 ASN A N 1
ATOM 1694 C CA . ASN A 1 210 ? -33.547 -12.503 86.249 1.00 62.91 210 ASN A CA 1
ATOM 1695 C C . ASN A 1 210 ? -32.921 -12.044 87.577 1.00 62.91 210 ASN A C 1
ATOM 1697 O O . ASN A 1 210 ? -32.758 -12.860 88.481 1.00 62.91 210 ASN A O 1
ATOM 1701 N N . SER A 1 211 ? -32.633 -10.747 87.736 1.00 59.19 211 SER A N 1
ATOM 1702 C CA . SER A 1 211 ? -32.145 -10.187 89.005 1.00 59.19 211 SER A CA 1
ATOM 1703 C C . SER A 1 211 ? -33.228 -10.211 90.097 1.00 59.19 211 SER A C 1
ATOM 1705 O O . SER A 1 211 ? -32.951 -10.562 91.240 1.00 59.19 211 SER A O 1
ATOM 1707 N N . THR A 1 212 ? -34.491 -9.942 89.743 1.00 58.34 212 THR A N 1
ATOM 1708 C CA . THR A 1 212 ? -35.621 -9.952 90.697 1.00 58.34 212 THR A CA 1
ATOM 1709 C C . THR A 1 212 ? -36.070 -11.345 91.148 1.00 58.34 212 THR A C 1
ATOM 1711 O O . THR A 1 212 ? -36.665 -11.477 92.213 1.00 58.34 212 THR A O 1
ATOM 1714 N N . ARG A 1 213 ? -35.769 -12.401 90.381 1.00 54.44 213 ARG A N 1
ATOM 1715 C CA . ARG A 1 213 ? -36.089 -13.796 90.746 1.00 54.44 213 ARG A CA 1
ATOM 1716 C C . ARG A 1 213 ? -35.075 -14.439 91.693 1.00 54.44 213 ARG A C 1
ATOM 1718 O O . ARG A 1 213 ? -35.366 -15.494 92.240 1.00 54.44 213 ARG A O 1
ATOM 1725 N N . SER A 1 214 ? -33.906 -13.825 91.882 1.00 52.41 214 SER A N 1
ATOM 1726 C CA . SER A 1 214 ? -32.837 -14.358 92.736 1.00 52.41 214 SER A CA 1
ATOM 1727 C C . SER A 1 214 ? -32.865 -13.815 94.176 1.00 52.41 214 SER A C 1
ATOM 1729 O O . SER A 1 214 ? -31.993 -14.175 94.964 1.00 52.41 214 SER A O 1
ATOM 1731 N N . THR A 1 215 ? -33.826 -12.949 94.524 1.00 52.16 215 THR A N 1
ATOM 1732 C CA . THR A 1 215 ? -33.941 -12.297 95.846 1.00 52.16 215 THR A CA 1
ATOM 1733 C C . THR A 1 215 ? -35.273 -12.569 96.563 1.00 52.16 215 THR A C 1
ATOM 1735 O O . THR A 1 215 ? -35.657 -11.801 97.443 1.00 52.16 215 THR A O 1
ATOM 1738 N N . SER A 1 216 ? -36.002 -13.625 96.195 1.00 44.38 216 SER A N 1
ATOM 1739 C CA . SER A 1 216 ? -37.175 -14.125 96.937 1.00 44.38 216 SER A CA 1
ATOM 1740 C C . SER A 1 216 ? -36.979 -15.572 97.347 1.00 44.38 216 SER A C 1
ATOM 1742 O O . SER A 1 216 ? -36.374 -16.318 96.547 1.00 44.38 216 SER A O 1
#

Organism: Onchocerca ochengi (NCBI:txid42157)

Radius of gyration: 61.92 Å; chains: 1; bounding box: 99×50×178 Å